Protein AF-0000000084946538 (afdb_homodimer)

Radius of gyration: 19.66 Å; Cα contacts (8 Å, |Δi|>4): 741; chains: 2; bounding box: 48×55×44 Å

Secondary structure (DSSP, 8-state):
--PPP-EEETT-TT-TTBSSTT-TTEEEEES--EEEEETTEEEEE--SEE--TTS--S-TT-EEEEEE-----SS--TT-HHHHHH----TTHHHHHHHHHHHHHHHEEEEEEEEEEEE-SSS-HHHHHHHSSS--SEEEEESTTS-EEEEEEE----/--PPP-EEETT-TT-TTBSSTT-TTEEEEES--EEEEETTEEEEE--SEE--TTS--S-TT-EEEEEE-----SS--TT-HHHHHH----TTHHHHHHHHHHHHHHHEEEEEEEEEEEE-SSS-HHHHHHHSSS--SEEEEESTTS-EEEEEEE----

pLDDT: mean 92.33, std 9.84, range [35.66, 98.81]

Nearest PDB structures (foldseek):
  5wws-assembly2_B  TM=5.346E-01  e=7.635E-04  Homo sapiens
  5wwq-assembly1_A  TM=4.958E-01  e=6.711E-04  Homo sapiens
  1aqj-assembly1_B  TM=4.957E-01  e=5.899E-04  Thermus aquaticus
  9c3u-assembly1_A  TM=6.550E-01  e=1.389E-02  Burkholderia cenocepacia
  8urk-assembly1_B  TM=6.820E-01  e=1.917E-02  Burkholderia cenocepacia

Sequence (316 aa):
MEQEKMILDVCCGSKIFWFNKHHKNTIYMDIRDEEYDVYDKHIAVHPDVIADFRSIPFEDNRFNLVVFDPPHLRWAGKKSIMKAQYGQLGKYWEDDLKFGFDECMRVLKCGGVLVFKWNEIQIDLKKILSVLDAEPLFGHKSGKAAKTHWLCFMKLEEMEQEKMILDVCCGSKIFWFNKHHKNTIYMDIRDEEYDVYDKHIAVHPDVIADFRSIPFEDNRFNLVVFDPPHLRWAGKKSIMKAQYGQLGKYWEDDLKFGFDECMRVLKCGGVLVFKWNEIQIDLKKILSVLDAEPLFGHKSGKAAKTHWLCFMKLEE

InterPro domains:
  IPR029063 S-adenosyl-L-methionine-dependent methyltransferase superfamily [G3DSA:3.40.50.150] (2-143)
  IPR029063 S-adenosyl-L-methionine-dependent methyltransferase superfamily [SSF53335] (5-155)

Organism: NCBI:txid445974

Solvent-accessible surface area (backbone atoms only — not comparable to full-atom values): 16794 Å² total; per-residue (Å²): 124,84,76,75,51,39,30,37,28,45,41,34,41,62,37,79,50,35,74,50,78,73,44,85,46,48,45,33,20,14,70,57,73,49,70,52,70,48,90,93,40,81,46,53,26,74,48,80,40,76,41,48,49,62,58,57,95,63,58,68,49,60,20,33,34,37,38,41,42,60,44,52,32,75,71,73,63,94,82,33,60,63,40,71,53,43,34,64,38,60,96,58,38,63,60,48,51,32,39,23,50,50,39,55,52,44,25,26,19,69,54,10,37,36,43,36,44,48,47,33,85,77,46,50,61,70,61,52,50,70,54,37,96,62,75,53,50,30,47,43,58,14,31,66,82,47,44,28,33,43,33,35,34,64,33,82,64,127,126,83,75,76,51,40,30,36,27,45,40,34,43,62,38,79,49,35,73,51,78,74,46,84,45,50,44,34,20,13,70,56,74,50,68,50,71,50,90,92,39,82,47,53,25,76,47,80,38,76,40,49,50,64,58,57,95,62,59,69,50,59,20,34,32,36,38,42,43,60,44,51,30,74,71,73,64,96,82,32,62,64,41,72,52,43,36,64,39,61,96,58,38,63,60,47,50,33,38,23,51,50,38,56,51,43,26,28,21,70,54,9,37,36,41,38,44,47,47,32,85,79,46,50,61,70,61,53,50,68,55,39,96,63,74,53,49,31,47,44,58,14,31,66,82,47,46,28,33,43,32,35,35,65,34,82,64,128

Structure (mmCIF, N/CA/C/O backbone):
data_AF-0000000084946538-model_v1
#
loop_
_entity.id
_entity.type
_entity.pdbx_description
1 polymer 'Uncharacterized protein'
#
loop_
_atom_site.group_PDB
_atom_site.id
_atom_site.type_symbol
_atom_site.label_atom_id
_atom_site.label_alt_id
_atom_site.label_comp_id
_atom_site.label_asym_id
_atom_site.label_entity_id
_atom_site.label_seq_id
_atom_site.pdbx_PDB_ins_code
_atom_site.Cartn_x
_atom_site.Cartn_y
_atom_site.Cartn_z
_atom_site.occupancy
_atom_site.B_iso_or_equiv
_atom_site.auth_seq_id
_atom_site.auth_comp_id
_atom_site.auth_asym_id
_atom_site.auth_atom_id
_atom_site.pdbx_PDB_model_num
ATOM 1 N N . MET A 1 1 ? -20.984 -17.391 13.93 1 35.66 1 MET A N 1
ATOM 2 C CA . MET A 1 1 ? -20.844 -17.531 12.484 1 35.66 1 MET A CA 1
ATOM 3 C C . MET A 1 1 ? -19.469 -17.062 12.023 1 35.66 1 MET A C 1
ATOM 5 O O . MET A 1 1 ? -18.938 -16.078 12.531 1 35.66 1 MET A O 1
ATOM 9 N N . GLU A 1 2 ? -18.594 -17.891 11.688 1 48.72 2 GLU A N 1
ATOM 10 C CA . GLU A 1 2 ? -17.188 -17.578 11.469 1 48.72 2 GLU A CA 1
ATOM 11 C C . GLU A 1 2 ? -17.016 -16.359 10.555 1 48.72 2 GLU A C 1
ATOM 13 O O . GLU A 1 2 ? -17.672 -16.281 9.508 1 48.72 2 GLU A O 1
ATOM 18 N N . GLN A 1 3 ? -16.734 -15.242 11.086 1 64.19 3 GLN A N 1
ATOM 19 C CA . GLN A 1 3 ? -16.656 -14.016 10.297 1 64.19 3 GLN A CA 1
ATOM 20 C C . GLN A 1 3 ? -15.828 -14.227 9.031 1 64.19 3 GLN A C 1
ATOM 22 O O . GLN A 1 3 ? -14.75 -14.828 9.07 1 64.19 3 GLN A O 1
ATOM 27 N N . GLU A 1 4 ? -16.438 -14.047 7.91 1 86.19 4 GLU A N 1
ATOM 28 C CA . GLU A 1 4 ? -15.805 -14.266 6.609 1 86.19 4 GLU A CA 1
ATOM 29 C C . GLU A 1 4 ? -14.523 -13.445 6.477 1 86.19 4 GLU A C 1
ATOM 31 O O . GLU A 1 4 ? -14.492 -12.273 6.844 1 86.19 4 GLU A O 1
ATOM 36 N N . LYS A 1 5 ? -13.438 -14.125 6.168 1 95.56 5 LYS A N 1
ATOM 37 C CA . LYS A 1 5 ? -12.148 -13.477 5.984 1 95.56 5 LYS A CA 1
ATOM 38 C C . LYS A 1 5 ? -12.227 -12.359 4.949 1 95.56 5 LYS A C 1
ATOM 40 O O . LYS A 1 5 ? -12.852 -12.523 3.898 1 95.56 5 LYS A O 1
ATOM 45 N N . MET A 1 6 ? -11.688 -11.25 5.195 1 97.38 6 MET A N 1
ATOM 46 C CA . MET A 1 6 ? -11.875 -10.039 4.41 1 97.38 6 MET A CA 1
ATOM 47 C C . MET A 1 6 ? -10.727 -9.836 3.432 1 97.38 6 MET A C 1
ATOM 49 O O . MET A 1 6 ? -10.82 -9.023 2.514 1 97.38 6 MET A O 1
ATOM 53 N N . ILE A 1 7 ? -9.633 -10.641 3.578 1 98.62 7 ILE A N 1
ATOM 54 C CA . ILE A 1 7 ? -8.406 -10.375 2.834 1 98.62 7 ILE A CA 1
ATOM 55 C C . ILE A 1 7 ? -8 -11.617 2.045 1 98.62 7 ILE A C 1
ATOM 57 O O . ILE A 1 7 ? -8.07 -12.734 2.557 1 98.62 7 ILE A O 1
ATOM 61 N N . LEU A 1 8 ? -7.609 -11.422 0.817 1 98.81 8 LEU A N 1
ATOM 62 C CA . LEU A 1 8 ? -7.062 -12.492 -0.012 1 98.81 8 LEU A CA 1
ATOM 63 C C . LEU A 1 8 ? -5.656 -12.148 -0.489 1 98.81 8 LEU A C 1
ATOM 65 O O . LEU A 1 8 ? -5.441 -11.078 -1.067 1 98.81 8 LEU A O 1
ATOM 69 N N . ASP A 1 9 ? -4.688 -12.914 -0.228 1 98.75 9 ASP A N 1
ATOM 70 C CA . ASP A 1 9 ? -3.359 -12.875 -0.827 1 98.75 9 ASP A CA 1
ATOM 71 C C . ASP A 1 9 ? -3.225 -13.922 -1.934 1 98.75 9 ASP A C 1
ATOM 73 O O . ASP A 1 9 ? -3.109 -15.117 -1.655 1 98.75 9 ASP A O 1
ATOM 77 N N . VAL A 1 10 ? -3.172 -13.523 -3.158 1 98.31 10 VAL A N 1
ATOM 78 C CA . VAL A 1 10 ? -3.408 -14.359 -4.332 1 98.31 10 VAL A CA 1
ATOM 79 C C . VAL A 1 10 ? -2.143 -15.141 -4.672 1 98.31 10 VAL A C 1
ATOM 81 O O . VAL A 1 10 ? -2.215 -16.219 -5.262 1 98.31 10 VAL A O 1
ATOM 84 N N . CYS A 1 11 ? -0.988 -14.656 -4.418 1 97.94 11 CYS A N 1
ATOM 85 C CA . CYS A 1 11 ? 0.337 -15.242 -4.586 1 97.94 11 CYS A CA 1
ATOM 86 C C . CYS A 1 11 ? 1.172 -15.078 -3.32 1 97.94 11 CYS A C 1
ATOM 88 O O . CYS A 1 11 ? 2.188 -14.383 -3.332 1 97.94 11 CYS A O 1
ATOM 90 N N . CYS A 1 12 ? 0.782 -15.844 -2.305 1 97.5 12 CYS A N 1
ATOM 91 C CA . CYS A 1 12 ? 1.236 -15.484 -0.966 1 97.5 12 CYS A CA 1
ATOM 92 C C . CYS A 1 12 ? 2.707 -15.836 -0.776 1 97.5 12 CYS A C 1
ATOM 94 O O . CYS A 1 12 ? 3.377 -15.273 0.09 1 97.5 12 CYS A O 1
ATOM 96 N N . GLY A 1 13 ? 3.248 -16.906 -1.528 1 95.31 13 GLY A N 1
ATOM 97 C CA . GLY A 1 13 ? 4.625 -17.328 -1.31 1 95.31 13 GLY A CA 1
ATOM 98 C C . GLY A 1 13 ? 4.93 -17.625 0.145 1 95.31 13 GLY A C 1
ATOM 99 O O . GLY A 1 13 ? 4.172 -18.328 0.812 1 95.31 13 GLY A O 1
ATOM 100 N N . SER A 1 14 ? 6.066 -17.094 0.588 1 93.81 14 SER A N 1
ATOM 101 C CA . SER A 1 14 ? 6.473 -17.328 1.971 1 93.81 14 SER A CA 1
ATOM 102 C C . SER A 1 14 ? 5.941 -16.234 2.895 1 93.81 14 SER A C 1
ATOM 104 O O . SER A 1 14 ? 6.277 -16.203 4.078 1 93.81 14 SER A O 1
ATOM 106 N N . LYS A 1 15 ? 5.137 -15.32 2.375 1 94.56 15 LYS A N 1
ATOM 107 C CA . LYS A 1 15 ? 4.449 -14.289 3.146 1 94.56 15 LYS A CA 1
ATOM 108 C C . LYS A 1 15 ? 5.441 -13.383 3.871 1 94.56 15 LYS A C 1
ATOM 110 O O . LYS A 1 15 ? 5.211 -12.984 5.012 1 94.56 15 LYS A O 1
ATOM 115 N N . ILE A 1 16 ? 6.547 -13.047 3.207 1 88.38 16 ILE A N 1
ATOM 116 C CA . ILE A 1 16 ? 7.707 -12.422 3.838 1 88.38 16 ILE A CA 1
ATOM 117 C C . ILE A 1 16 ? 7.359 -11 4.27 1 88.38 16 ILE A C 1
ATOM 119 O O . ILE A 1 16 ? 7.891 -10.5 5.266 1 88.38 16 ILE A O 1
ATOM 123 N N . PHE A 1 17 ? 6.469 -10.297 3.602 1 90.12 17 PHE A N 1
ATOM 124 C CA . PHE A 1 17 ? 6.242 -8.898 3.932 1 90.12 17 PHE A CA 1
ATOM 125 C C . PHE A 1 17 ? 5.066 -8.75 4.891 1 90.12 17 PHE A C 1
ATOM 127 O O . PHE A 1 17 ? 4.672 -7.633 5.23 1 90.12 17 PHE A O 1
ATOM 134 N N . TRP A 1 18 ? 4.469 -9.867 5.285 1 96 18 TRP A N 1
ATOM 135 C CA . TRP A 1 18 ? 3.406 -9.852 6.285 1 96 18 TRP A CA 1
ATOM 136 C C . TRP A 1 18 ? 3.984 -9.719 7.691 1 96 18 TRP A C 1
ATOM 138 O O . TRP A 1 18 ? 4.996 -10.352 8.016 1 96 18 TRP A O 1
ATOM 148 N N . PHE A 1 19 ? 3.436 -8.891 8.516 1 95.25 19 PHE A N 1
ATOM 149 C CA . PHE A 1 19 ? 3.848 -8.789 9.914 1 95.25 19 PHE A CA 1
ATOM 150 C C . PHE A 1 19 ? 3.426 -10.023 10.695 1 95.25 19 PHE A C 1
ATOM 152 O O . PHE A 1 19 ? 4.172 -10.508 11.555 1 95.25 19 PHE A O 1
ATOM 159 N N . ASN A 1 20 ? 2.221 -10.484 10.414 1 95.38 20 ASN A N 1
ATOM 160 C CA . ASN A 1 20 ? 1.683 -11.75 10.891 1 95.38 20 ASN A CA 1
ATOM 161 C C . ASN A 1 20 ? 1.367 -12.695 9.734 1 95.38 20 ASN A C 1
ATOM 163 O O . ASN A 1 20 ? 0.391 -12.492 9.008 1 95.38 20 ASN A O 1
ATOM 167 N N . LYS A 1 21 ? 2.076 -13.758 9.594 1 95.31 21 LYS A N 1
ATOM 168 C CA . LYS A 1 21 ? 2 -14.656 8.445 1 95.31 21 LYS A CA 1
ATOM 169 C C . LYS A 1 21 ? 0.759 -15.539 8.523 1 95.31 21 LYS A C 1
ATOM 171 O O . LYS A 1 21 ? 0.447 -16.266 7.57 1 95.31 21 LYS A O 1
ATOM 176 N N . HIS A 1 22 ? 0.095 -15.5 9.594 1 96.06 22 HIS A N 1
ATOM 177 C CA . HIS A 1 22 ? -1.117 -16.281 9.805 1 96.06 22 HIS A CA 1
ATOM 178 C C . HIS A 1 22 ? -2.266 -15.406 10.289 1 96.06 22 HIS A C 1
ATOM 180 O O . HIS A 1 22 ? -2.934 -15.742 11.273 1 96.06 22 HIS A O 1
ATOM 186 N N . HIS A 1 23 ? -2.359 -14.305 9.641 1 96.06 23 HIS A N 1
ATOM 187 C CA . HIS A 1 23 ? -3.412 -13.375 10.039 1 96.06 23 HIS A CA 1
ATOM 188 C C . HIS A 1 23 ? -4.789 -14.008 9.883 1 96.06 23 HIS A C 1
ATOM 190 O O . HIS A 1 23 ? -5.133 -14.508 8.812 1 96.06 23 HIS A O 1
ATOM 196 N N . LYS A 1 24 ? -5.633 -13.914 10.82 1 95.12 24 LYS A N 1
ATOM 197 C CA . LYS A 1 24 ? -6.875 -14.68 10.922 1 95.12 24 LYS A CA 1
ATOM 198 C C . LYS A 1 24 ? -7.887 -14.227 9.875 1 95.12 24 LYS A C 1
ATOM 200 O O . LYS A 1 24 ? -8.797 -14.977 9.516 1 95.12 24 LYS A O 1
ATOM 205 N N . ASN A 1 25 ? -7.785 -13 9.375 1 96.69 25 ASN A N 1
ATOM 206 C CA . ASN A 1 25 ? -8.766 -12.477 8.422 1 96.69 25 ASN A CA 1
ATOM 207 C C . ASN A 1 25 ? -8.281 -12.617 6.984 1 96.69 25 ASN A C 1
ATOM 209 O O . ASN A 1 25 ? -8.844 -12.008 6.074 1 96.69 25 ASN A O 1
ATOM 213 N N . THR A 1 26 ? -7.23 -13.406 6.812 1 98 26 THR A N 1
ATOM 214 C CA . THR A 1 26 ? -6.625 -13.508 5.492 1 98 26 THR A CA 1
ATOM 215 C C . THR A 1 26 ? -6.691 -14.945 4.973 1 98 26 THR A C 1
ATOM 217 O O . THR A 1 26 ? -6.441 -15.891 5.719 1 98 26 THR A O 1
ATOM 220 N N . ILE A 1 27 ? -7.109 -15.078 3.764 1 98.62 27 ILE A N 1
ATOM 221 C CA . ILE A 1 27 ? -6.918 -16.328 3.025 1 98.62 27 ILE A CA 1
ATOM 222 C C . ILE A 1 27 ? -5.664 -16.219 2.156 1 98.62 27 ILE A C 1
ATOM 224 O O . ILE A 1 27 ? -5.539 -15.297 1.345 1 98.62 27 ILE A O 1
ATOM 228 N N . TYR A 1 28 ? -4.77 -17.125 2.316 1 98.62 28 TYR A N 1
ATOM 229 C CA . TYR A 1 28 ? -3.545 -17.172 1.524 1 98.62 28 TYR A CA 1
ATOM 230 C C . TYR A 1 28 ? -3.67 -18.203 0.397 1 98.62 28 TYR A C 1
ATOM 232 O O . TYR A 1 28 ? -3.994 -19.359 0.638 1 98.62 28 TYR A O 1
ATOM 240 N N . MET A 1 29 ? -3.434 -17.734 -0.796 1 98.56 29 MET A N 1
ATOM 241 C CA . MET A 1 29 ? -3.533 -18.562 -1.996 1 98.56 29 MET A CA 1
ATOM 242 C C . MET A 1 29 ? -2.195 -18.625 -2.729 1 98.56 29 MET A C 1
ATOM 244 O O . MET A 1 29 ? -1.439 -17.656 -2.727 1 98.56 29 MET A O 1
ATOM 248 N N . ASP A 1 30 ? -1.872 -19.688 -3.303 1 98.25 30 ASP A N 1
ATOM 249 C CA . ASP A 1 30 ? -0.733 -19.922 -4.188 1 98.25 30 ASP A CA 1
ATOM 250 C C . ASP A 1 30 ? -0.929 -21.172 -5.027 1 98.25 30 ASP A C 1
ATOM 252 O O . ASP A 1 30 ? -1.637 -22.094 -4.617 1 98.25 30 ASP A O 1
ATOM 256 N N . ILE A 1 31 ? -0.351 -21.125 -6.172 1 97.94 31 ILE A N 1
ATOM 257 C CA . ILE A 1 31 ? -0.478 -22.312 -7 1 97.94 31 ILE A CA 1
ATOM 258 C C . ILE A 1 31 ? 0.446 -23.406 -6.473 1 97.94 31 ILE A C 1
ATOM 260 O O . ILE A 1 31 ? 0.237 -24.594 -6.75 1 97.94 31 ILE A O 1
ATOM 264 N N . ARG A 1 32 ? 1.369 -23.062 -5.707 1 96 32 ARG A N 1
ATOM 265 C CA . ARG A 1 32 ? 2.373 -23.984 -5.18 1 96 32 ARG A CA 1
ATOM 266 C C . ARG A 1 32 ? 2.039 -24.391 -3.75 1 96 32 ARG A C 1
ATOM 268 O O . ARG A 1 32 ? 1.384 -23.656 -3.02 1 96 32 ARG A O 1
ATOM 275 N N . ASP A 1 33 ? 2.434 -25.484 -3.285 1 97.06 33 ASP A N 1
ATOM 276 C CA . ASP A 1 33 ? 2.559 -25.984 -1.92 1 97.06 33 ASP A CA 1
ATOM 277 C C . ASP A 1 33 ? 3.822 -26.828 -1.759 1 97.06 33 ASP A C 1
ATOM 279 O O . ASP A 1 33 ? 3.807 -28.047 -2.012 1 97.06 33 ASP A O 1
ATOM 283 N N . GLU A 1 34 ? 4.844 -26.094 -1.329 1 94.62 34 GLU A N 1
ATOM 284 C CA . GLU A 1 34 ? 6.148 -26.75 -1.34 1 94.62 34 GLU A CA 1
ATOM 285 C C . GLU A 1 34 ? 7.109 -26.094 -0.361 1 94.62 34 GLU A C 1
ATOM 287 O O . GLU A 1 34 ? 6.836 -25 0.139 1 94.62 34 GLU A O 1
ATOM 292 N N . GLU A 1 35 ? 8.102 -26.781 -0.02 1 91.56 35 GLU A N 1
ATOM 293 C CA . GLU A 1 35 ? 9.211 -26.25 0.759 1 91.56 35 GLU A CA 1
ATOM 294 C C . GLU A 1 35 ? 10.547 -26.75 0.218 1 91.56 35 GLU A C 1
ATOM 296 O O . GLU A 1 35 ? 10.672 -27.922 -0.169 1 91.56 35 GLU A O 1
ATOM 301 N N . TYR A 1 36 ? 11.523 -25.953 0.113 1 87.56 36 TYR A N 1
ATOM 302 C CA . TYR A 1 36 ? 12.836 -26.344 -0.383 1 87.56 36 TYR A CA 1
ATOM 303 C C . TYR A 1 36 ? 13.898 -25.328 0.012 1 87.56 36 TYR A C 1
ATOM 305 O O . TYR A 1 36 ? 13.57 -24.234 0.482 1 87.56 36 TYR A O 1
ATOM 313 N N . ASP A 1 37 ? 15.125 -25.797 -0.14 1 90.56 37 ASP A N 1
ATOM 314 C CA . ASP A 1 37 ? 16.266 -24.922 0.159 1 90.56 37 ASP A CA 1
ATOM 315 C C . ASP A 1 37 ? 16.953 -24.469 -1.122 1 90.56 37 ASP A C 1
ATOM 317 O O . ASP A 1 37 ? 17.125 -25.25 -2.057 1 90.56 37 ASP A O 1
ATOM 321 N N . VAL A 1 38 ? 17.125 -23.266 -1.203 1 86.81 38 VAL A N 1
ATOM 322 C CA . VAL A 1 38 ? 17.938 -22.688 -2.262 1 86.81 38 VAL A CA 1
ATOM 323 C C . VAL A 1 38 ? 19.141 -21.953 -1.651 1 86.81 38 VAL A C 1
ATOM 325 O O . VAL A 1 38 ? 18.969 -20.969 -0.944 1 86.81 38 VAL A O 1
ATOM 328 N N . TYR A 1 39 ? 20.266 -22.516 -1.968 1 85.06 39 TYR A N 1
ATOM 329 C CA . TYR A 1 39 ? 21.484 -22.047 -1.299 1 85.06 39 TYR A CA 1
ATOM 330 C C . TYR A 1 39 ? 21.297 -22.047 0.214 1 85.06 39 TYR A C 1
ATOM 332 O O . TYR A 1 39 ? 21.031 -23.094 0.813 1 85.06 39 TYR A O 1
ATOM 340 N N . ASP A 1 40 ? 21.344 -21.016 0.834 1 83.75 40 ASP A N 1
ATOM 341 C CA . ASP A 1 40 ? 21.281 -20.938 2.291 1 83.75 40 ASP A CA 1
ATOM 342 C C . ASP A 1 40 ? 19.953 -20.375 2.756 1 83.75 40 ASP A C 1
ATOM 344 O O . ASP A 1 40 ? 19.812 -19.938 3.902 1 83.75 40 ASP A O 1
ATOM 348 N N . LYS A 1 41 ? 18.938 -20.484 1.846 1 87.06 41 LYS A N 1
ATOM 349 C CA . LYS A 1 41 ? 17.641 -19.938 2.223 1 87.06 41 LYS A CA 1
ATOM 350 C C . LYS A 1 41 ? 16.562 -21.016 2.174 1 87.06 41 LYS A C 1
ATOM 352 O O . LYS 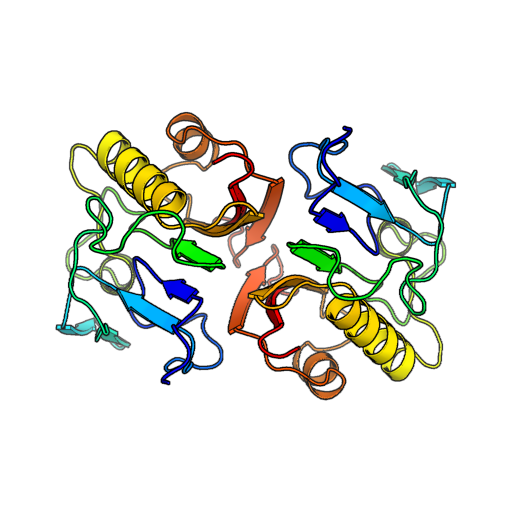A 1 41 ? 16.469 -21.766 1.208 1 87.06 41 LYS A O 1
ATOM 357 N N . HIS A 1 42 ? 15.898 -21.094 3.279 1 90.38 42 HIS A N 1
ATOM 358 C CA . HIS A 1 42 ? 14.758 -22 3.338 1 90.38 42 HIS A CA 1
ATOM 359 C C . HIS A 1 42 ? 13.484 -21.328 2.857 1 90.38 42 HIS A C 1
ATOM 361 O O . HIS A 1 42 ? 13.062 -20.312 3.426 1 90.38 42 HIS A O 1
ATOM 367 N N . ILE A 1 43 ? 12.922 -21.812 1.802 1 90.88 43 ILE A N 1
ATOM 368 C CA . ILE A 1 43 ? 11.688 -21.266 1.247 1 90.88 43 ILE A CA 1
ATOM 369 C C . ILE A 1 43 ? 10.523 -22.203 1.54 1 90.88 43 ILE A C 1
ATOM 371 O O . ILE A 1 43 ? 10.594 -23.406 1.247 1 90.88 43 ILE A O 1
ATOM 375 N N . ALA A 1 44 ? 9.516 -21.703 2.203 1 93.94 44 ALA A N 1
ATOM 376 C CA . ALA A 1 44 ? 8.328 -22.484 2.535 1 93.94 44 ALA A CA 1
ATOM 377 C C . ALA A 1 44 ? 7.062 -21.781 2.043 1 93.94 44 ALA A C 1
ATOM 379 O O . ALA A 1 44 ? 6.738 -20.688 2.494 1 93.94 44 ALA A O 1
ATOM 380 N N . VAL A 1 45 ? 6.391 -22.406 1.11 1 96.19 45 VAL A N 1
ATOM 381 C CA . VAL A 1 45 ? 5.113 -21.922 0.597 1 96.19 45 VAL A CA 1
ATOM 382 C C . VAL A 1 45 ? 4.004 -22.891 0.977 1 96.19 45 VAL A C 1
ATOM 384 O O . VAL A 1 45 ? 3.971 -24.031 0.493 1 96.19 45 VAL A O 1
ATOM 387 N N . HIS A 1 46 ? 3.145 -22.531 1.903 1 96.88 46 HIS A N 1
ATOM 388 C CA . HIS A 1 46 ? 2.016 -23.328 2.367 1 96.88 46 HIS A CA 1
ATOM 389 C C . HIS A 1 46 ? 0.744 -22.484 2.447 1 96.88 46 HIS A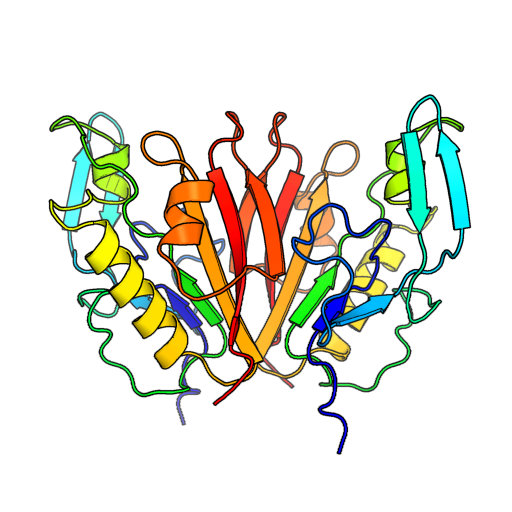 C 1
ATOM 391 O O . HIS A 1 46 ? 0.428 -21.938 3.502 1 96.88 46 HIS A O 1
ATOM 397 N N . PRO A 1 47 ? 0.027 -22.391 1.331 1 97.88 47 PRO A N 1
ATOM 398 C CA . PRO A 1 47 ? -1.183 -21.562 1.311 1 97.88 47 PRO A CA 1
ATOM 399 C C . PRO A 1 47 ? -2.385 -22.25 1.938 1 97.88 47 PRO A C 1
ATOM 401 O O . PRO A 1 47 ? -2.32 -23.453 2.244 1 97.88 47 PRO A O 1
ATOM 404 N N . ASP A 1 48 ? -3.41 -21.516 2.213 1 98.06 48 ASP A N 1
ATOM 405 C CA . ASP A 1 48 ? -4.691 -22.078 2.633 1 98.06 48 ASP A CA 1
ATOM 406 C C . ASP A 1 48 ? -5.422 -22.734 1.461 1 98.06 48 ASP A C 1
ATOM 408 O O . ASP A 1 48 ? -6.164 -23.703 1.646 1 98.06 48 ASP A O 1
ATOM 412 N N . VAL A 1 49 ? -5.262 -22.125 0.284 1 98.44 49 VAL A N 1
ATOM 413 C CA . VAL A 1 49 ? -5.938 -22.578 -0.932 1 98.44 49 VAL A CA 1
ATOM 414 C C . VAL A 1 49 ? -4.93 -22.688 -2.072 1 98.44 49 VAL A C 1
ATOM 416 O O . VAL A 1 49 ? -4.207 -21.734 -2.369 1 98.44 49 VAL A O 1
ATOM 419 N N . ILE A 1 50 ? -4.797 -23.828 -2.68 1 98.56 50 ILE A N 1
ATOM 420 C CA . ILE A 1 50 ? -3.969 -24 -3.865 1 98.56 50 ILE A CA 1
ATOM 421 C C . ILE A 1 50 ? -4.781 -23.688 -5.117 1 98.56 50 ILE A C 1
ATOM 423 O O . ILE A 1 50 ? -5.738 -24.391 -5.441 1 98.56 50 ILE A O 1
ATOM 427 N N . ALA A 1 51 ? -4.426 -22.625 -5.809 1 98.56 51 ALA A N 1
ATOM 428 C CA . ALA A 1 51 ? -5.184 -22.219 -6.992 1 98.56 51 ALA A CA 1
ATOM 429 C C . ALA A 1 51 ? -4.34 -21.312 -7.898 1 98.56 51 ALA A C 1
ATOM 431 O O . ALA A 1 51 ? -3.324 -20.766 -7.465 1 98.56 51 ALA A O 1
ATOM 432 N N . ASP A 1 52 ? -4.766 -21.25 -9.172 1 98.25 52 ASP A N 1
ATOM 433 C CA . ASP A 1 52 ? -4.18 -20.375 -10.188 1 98.25 52 ASP A CA 1
ATOM 434 C C . ASP A 1 52 ? -4.738 -18.969 -10.086 1 98.25 52 ASP A C 1
ATOM 436 O O . ASP A 1 52 ? -5.953 -18.766 -10.023 1 98.25 52 ASP A O 1
ATOM 440 N N . PHE A 1 53 ? -3.842 -17.953 -10.031 1 98.25 53 PHE A N 1
ATOM 441 C CA . PHE A 1 53 ? -4.332 -16.578 -9.906 1 98.25 53 PHE A CA 1
ATOM 442 C C . PHE A 1 53 ? -5.117 -16.172 -11.141 1 98.25 53 PHE A C 1
ATOM 444 O O . PHE A 1 53 ? -5.836 -15.164 -11.125 1 98.25 53 PHE A O 1
ATOM 451 N N . ARG A 1 54 ? -5.02 -16.891 -12.266 1 97.88 54 ARG A N 1
ATOM 452 C CA . ARG A 1 54 ? -5.758 -16.594 -13.484 1 97.88 54 ARG A CA 1
ATOM 453 C C . ARG A 1 54 ? -7.207 -17.062 -13.375 1 97.88 54 ARG A C 1
ATOM 455 O O . ARG A 1 54 ? -8.047 -16.703 -14.211 1 97.88 54 ARG A O 1
ATOM 462 N N . SER A 1 55 ? -7.457 -17.828 -12.383 1 98.19 55 SER A N 1
ATOM 463 C CA . SER A 1 55 ? -8.789 -18.359 -12.109 1 98.19 55 SER A CA 1
ATOM 464 C C . SER A 1 55 ? -9.016 -18.516 -10.609 1 98.19 55 SER A C 1
ATOM 466 O O . SER A 1 55 ? -8.945 -19.641 -10.086 1 98.19 55 SER A O 1
ATOM 468 N N . ILE A 1 56 ? -9.352 -17.5 -9.938 1 98.69 56 ILE A N 1
ATOM 469 C CA . ILE A 1 56 ? -9.484 -17.469 -8.484 1 98.69 56 ILE A CA 1
ATOM 470 C C . ILE A 1 56 ? -10.82 -18.094 -8.078 1 98.69 56 ILE A C 1
ATOM 472 O O . ILE A 1 56 ? -11.875 -17.672 -8.555 1 98.69 56 ILE A O 1
ATOM 476 N N . PRO A 1 57 ? -10.812 -19.031 -7.156 1 98.69 57 PRO A N 1
ATOM 477 C CA . PRO A 1 57 ? -12.016 -19.797 -6.84 1 98.69 57 PRO A CA 1
ATOM 478 C C . PRO A 1 57 ? -12.875 -19.141 -5.762 1 98.69 57 PRO A C 1
ATOM 480 O O . PRO A 1 57 ? -13.305 -19.812 -4.816 1 98.69 57 PRO A O 1
ATOM 483 N N . PHE A 1 58 ? -13.195 -17.938 -5.855 1 98.44 58 PHE A N 1
ATOM 484 C CA . PHE A 1 58 ? -14.078 -17.203 -4.953 1 98.44 58 PHE A CA 1
ATOM 485 C C . PHE A 1 58 ? -15.078 -16.375 -5.738 1 98.44 58 PHE A C 1
ATOM 487 O O . PHE A 1 58 ? -14.844 -16.031 -6.902 1 98.44 58 PHE A O 1
ATOM 494 N N . GLU A 1 59 ? -16.109 -16.078 -5.16 1 97.94 59 GLU A N 1
ATOM 495 C CA . GLU A 1 59 ? -17.188 -15.344 -5.809 1 97.94 59 GLU A CA 1
ATOM 496 C C . GLU A 1 59 ? -16.828 -13.875 -6.02 1 97.94 59 GLU A C 1
ATOM 498 O O . GLU A 1 59 ? -15.891 -13.367 -5.395 1 97.94 59 GLU A O 1
ATOM 503 N N . ASP A 1 60 ? -17.578 -13.195 -6.906 1 98.12 60 ASP A N 1
ATOM 504 C CA . ASP A 1 60 ? -17.438 -11.758 -7.133 1 98.12 60 ASP A CA 1
ATOM 505 C C . ASP A 1 60 ? -17.703 -10.969 -5.852 1 98.12 60 ASP A C 1
ATOM 507 O O . ASP A 1 60 ? -18.547 -11.359 -5.043 1 98.12 60 ASP A O 1
ATOM 511 N N . ASN A 1 61 ? -16.953 -9.883 -5.668 1 97.81 61 ASN A N 1
ATOM 512 C CA . ASN A 1 61 ? -17.266 -8.922 -4.617 1 97.81 61 ASN A CA 1
ATOM 513 C C . ASN A 1 61 ? -17.219 -9.562 -3.232 1 97.81 61 ASN A C 1
ATOM 515 O O . ASN A 1 61 ? -18.125 -9.359 -2.42 1 97.81 61 ASN A O 1
ATOM 519 N N . ARG A 1 62 ? -16.172 -10.266 -3.057 1 97.38 62 ARG A N 1
ATOM 520 C CA . ARG A 1 62 ? -16.078 -11.062 -1.837 1 97.38 62 ARG A CA 1
ATOM 521 C C . ARG A 1 62 ? -15.117 -10.422 -0.838 1 97.38 62 ARG A C 1
ATOM 523 O O . ARG A 1 62 ? -15.344 -10.477 0.372 1 97.38 62 ARG A O 1
ATOM 530 N N . PHE A 1 63 ? -14.055 -9.797 -1.252 1 98.31 63 PHE A N 1
ATOM 531 C CA . PHE A 1 63 ? -12.969 -9.383 -0.373 1 98.31 63 PHE A CA 1
ATOM 532 C C . PHE A 1 63 ? -12.875 -7.863 -0.307 1 98.31 63 PHE A C 1
ATOM 534 O O . PHE A 1 63 ? -13.156 -7.176 -1.292 1 98.31 63 PHE A O 1
ATOM 541 N N . ASN A 1 64 ? -12.5 -7.336 0.816 1 98.38 64 ASN A N 1
ATOM 542 C CA . ASN A 1 64 ? -12.242 -5.914 1.003 1 98.38 64 ASN A CA 1
ATOM 543 C C . ASN A 1 64 ? -10.852 -5.527 0.515 1 98.38 64 ASN A C 1
ATOM 545 O O . ASN A 1 64 ? -10.633 -4.395 0.079 1 98.38 64 ASN A O 1
ATOM 549 N N . LEU A 1 65 ? -9.961 -6.48 0.616 1 98.81 65 LEU A N 1
ATOM 550 C CA . LEU A 1 65 ? -8.562 -6.258 0.27 1 98.81 65 LEU A CA 1
ATOM 551 C C . LEU A 1 65 ? -7.977 -7.473 -0.437 1 98.81 65 LEU A C 1
ATOM 553 O O . LEU A 1 65 ? -8.148 -8.602 0.024 1 98.81 65 LEU A O 1
ATOM 557 N N . VAL A 1 66 ? -7.316 -7.254 -1.521 1 98.81 66 VAL A N 1
ATOM 558 C CA . VAL A 1 66 ? -6.578 -8.289 -2.238 1 98.81 66 VAL A CA 1
ATOM 559 C C . VAL A 1 66 ? -5.121 -7.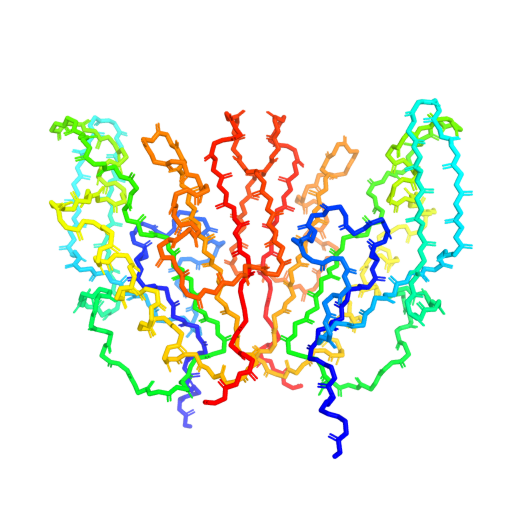859 -2.406 1 98.81 66 VAL A C 1
ATOM 561 O O . VAL A 1 66 ? -4.84 -6.707 -2.732 1 98.81 66 VAL A O 1
ATOM 564 N N . VAL A 1 67 ? -4.234 -8.711 -2.078 1 98.56 67 VAL A N 1
ATOM 565 C CA . VAL A 1 67 ? -2.805 -8.523 -2.309 1 98.56 67 VAL A CA 1
ATOM 566 C C . VAL A 1 67 ? -2.359 -9.367 -3.498 1 98.56 67 VAL A C 1
ATOM 568 O O . VAL A 1 67 ? -2.656 -10.562 -3.564 1 98.56 67 VAL A O 1
ATOM 571 N N . PHE A 1 68 ? -1.782 -8.727 -4.449 1 98.38 68 PHE A N 1
ATOM 572 C CA . PHE A 1 68 ? -1.329 -9.406 -5.652 1 98.38 68 PHE A CA 1
ATOM 573 C C . PHE A 1 68 ? 0.153 -9.148 -5.898 1 98.38 68 PHE A C 1
ATOM 575 O O . PHE A 1 68 ? 0.527 -8.102 -6.426 1 98.38 68 PHE A O 1
ATOM 582 N N . ASP A 1 69 ? 1.016 -10.039 -5.461 1 96.44 69 ASP A N 1
ATOM 583 C CA . ASP A 1 69 ? 2.459 -10.055 -5.68 1 96.44 69 ASP A CA 1
ATOM 584 C C . ASP A 1 69 ? 2.865 -11.203 -6.602 1 96.44 69 ASP A C 1
ATOM 586 O O . ASP A 1 69 ? 3.486 -12.172 -6.164 1 96.44 69 ASP A O 1
ATOM 590 N N . PRO A 1 70 ? 2.604 -11.125 -7.906 1 97.19 70 PRO A N 1
ATOM 591 C CA . PRO A 1 70 ? 2.805 -12.227 -8.852 1 97.19 70 PRO A CA 1
ATOM 592 C C . PRO A 1 70 ? 4.273 -12.438 -9.211 1 97.19 70 PRO A C 1
ATOM 594 O O . PRO A 1 70 ? 5.125 -11.633 -8.828 1 97.19 70 PRO A O 1
ATOM 597 N N . PRO A 1 71 ? 4.582 -13.547 -9.891 1 95.94 71 PRO A N 1
ATOM 598 C CA . PRO A 1 71 ? 5.934 -13.68 -10.438 1 95.94 71 PRO A CA 1
ATOM 599 C C . PRO A 1 71 ? 6.324 -12.5 -11.336 1 95.94 71 PRO A C 1
ATOM 601 O O . PRO A 1 71 ? 5.473 -11.945 -12.031 1 95.94 71 PRO A O 1
ATOM 604 N N . HIS A 1 72 ? 7.559 -12.156 -11.336 1 94.5 72 HIS A N 1
ATOM 605 C CA . HIS A 1 72 ? 7.988 -10.977 -12.078 1 94.5 72 HIS A CA 1
ATOM 606 C C . HIS A 1 72 ? 9.117 -11.312 -13.039 1 94.5 72 HIS A C 1
ATOM 608 O O . HIS A 1 72 ? 9.609 -10.438 -13.758 1 94.5 72 HIS A O 1
ATOM 614 N N . LEU A 1 73 ? 9.625 -12.586 -13.078 1 95.12 73 LEU A N 1
ATOM 615 C CA . LEU A 1 73 ? 10.797 -12.977 -13.859 1 95.12 73 LEU A CA 1
ATOM 616 C C . LEU A 1 73 ? 10.391 -13.727 -15.117 1 95.12 73 LEU A C 1
ATOM 618 O O . LEU A 1 73 ? 9.719 -14.758 -15.039 1 95.12 73 LEU A O 1
ATOM 622 N N . ARG A 1 74 ? 10.805 -13.195 -16.219 1 94.56 74 ARG A N 1
ATOM 623 C CA . ARG A 1 74 ? 10.633 -13.938 -17.469 1 94.56 74 ARG A CA 1
ATOM 624 C C . ARG A 1 74 ? 11.695 -15.023 -17.609 1 94.56 74 ARG A C 1
ATOM 626 O O . ARG A 1 74 ? 11.438 -16.078 -18.188 1 94.56 74 ARG A O 1
ATOM 633 N N . TRP A 1 75 ? 12.883 -14.648 -17.109 1 93.44 75 TRP A N 1
ATOM 634 C CA . TRP A 1 75 ? 14.023 -15.562 -17.125 1 93.44 75 TRP A CA 1
ATOM 635 C C . TRP A 1 75 ? 14.664 -15.672 -15.758 1 93.44 75 TRP A C 1
ATOM 637 O O . TRP A 1 75 ? 14.828 -14.664 -15.055 1 93.44 75 TRP A O 1
ATOM 647 N N . ALA A 1 76 ? 14.914 -16.875 -15.359 1 91.44 76 ALA A N 1
ATOM 648 C CA . ALA A 1 76 ? 15.609 -17.109 -14.094 1 91.44 76 ALA A CA 1
ATOM 649 C C . ALA A 1 76 ? 16.391 -18.422 -14.148 1 91.44 76 ALA A C 1
ATOM 651 O O . AL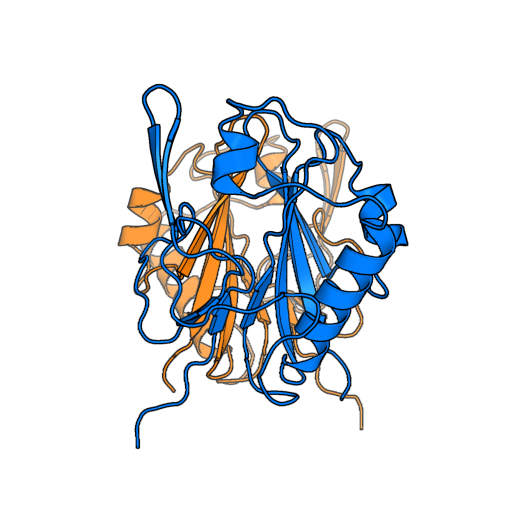A A 1 76 ? 15.922 -19.406 -14.719 1 91.44 76 ALA A O 1
ATOM 652 N N . GLY A 1 77 ? 17.578 -18.375 -13.562 1 88 77 GLY A N 1
ATOM 653 C CA . GLY A 1 77 ? 18.344 -19.609 -13.453 1 88 77 GLY A CA 1
ATOM 654 C C . GLY A 1 77 ? 17.688 -20.625 -12.539 1 88 77 GLY A C 1
ATOM 655 O O . GLY A 1 77 ? 16.812 -20.297 -11.75 1 88 77 GLY A O 1
ATOM 656 N N . LYS A 1 78 ? 18.141 -21.859 -12.602 1 81.19 78 LYS A N 1
ATOM 657 C CA . LYS A 1 78 ? 17.562 -22.953 -11.828 1 81.19 78 LYS A CA 1
ATOM 658 C C . LYS A 1 78 ? 17.719 -22.719 -10.336 1 81.19 78 LYS A C 1
ATOM 660 O O . LYS A 1 78 ? 16.859 -23.125 -9.547 1 81.19 78 LYS A O 1
ATOM 665 N N . LYS A 1 79 ? 18.75 -22.047 -9.898 1 86.44 79 LYS A N 1
ATOM 666 C CA . LYS A 1 79 ? 19 -21.844 -8.477 1 86.44 79 LYS A CA 1
ATOM 667 C C . LYS A 1 79 ? 18.75 -20.391 -8.086 1 86.44 79 LYS A C 1
ATOM 669 O O . LYS A 1 79 ? 19.453 -19.844 -7.227 1 86.44 79 LYS A O 1
ATOM 674 N N . SER A 1 80 ? 17.797 -19.812 -8.727 1 88.56 80 SER A N 1
ATOM 675 C CA . SER A 1 80 ? 17.453 -18.422 -8.438 1 88.56 80 SER A CA 1
ATOM 676 C C . SER A 1 80 ? 16.594 -18.297 -7.188 1 88.56 80 SER A C 1
ATOM 678 O O . SER A 1 80 ? 15.5 -18.875 -7.129 1 88.56 80 SER A O 1
ATOM 680 N N . ILE A 1 81 ? 16.984 -17.594 -6.254 1 85.19 81 ILE A N 1
ATOM 681 C CA . ILE A 1 81 ? 16.25 -17.359 -5.02 1 85.19 81 ILE A CA 1
ATOM 682 C C . ILE A 1 81 ? 14.945 -16.625 -5.328 1 85.19 81 ILE A C 1
ATOM 684 O O . ILE A 1 81 ? 13.898 -16.938 -4.75 1 85.19 81 ILE A O 1
ATOM 688 N N . MET A 1 82 ? 14.969 -15.664 -6.254 1 87.62 82 MET A N 1
ATOM 689 C CA . MET A 1 82 ? 13.789 -14.898 -6.633 1 87.62 82 MET A CA 1
ATOM 690 C C . MET A 1 82 ? 12.734 -15.797 -7.27 1 87.62 82 MET A C 1
ATOM 692 O O . MET A 1 82 ? 11.547 -15.68 -6.977 1 87.62 82 MET A O 1
ATOM 696 N N . LYS A 1 83 ? 13.219 -16.625 -8.109 1 90.19 83 LYS A N 1
ATOM 697 C CA . LYS A 1 83 ? 12.297 -17.578 -8.719 1 90.19 83 LYS A CA 1
ATOM 698 C C . LYS A 1 83 ? 11.648 -18.453 -7.656 1 90.19 83 LYS A C 1
ATOM 700 O O . LYS A 1 83 ? 10.453 -18.766 -7.742 1 90.19 83 LYS A O 1
ATOM 705 N N . ALA A 1 84 ? 12.477 -18.859 -6.691 1 87.94 84 ALA A N 1
ATOM 706 C CA . ALA A 1 84 ? 11.969 -19.703 -5.613 1 87.94 84 ALA A CA 1
ATOM 707 C C . ALA A 1 84 ? 10.922 -18.969 -4.785 1 87.94 84 ALA A C 1
ATOM 709 O O . ALA A 1 84 ? 9.922 -19.562 -4.371 1 87.94 84 ALA A O 1
ATOM 710 N N . GLN A 1 85 ? 11.062 -17.766 -4.586 1 87.94 85 GLN A N 1
ATOM 711 C CA . GLN A 1 85 ? 10.195 -16.969 -3.727 1 87.94 85 GLN A CA 1
ATOM 712 C C . GLN A 1 85 ? 8.914 -16.562 -4.453 1 87.94 85 GLN A C 1
ATOM 714 O O . GLN A 1 85 ? 7.828 -16.594 -3.877 1 87.94 85 GLN A O 1
ATOM 719 N N . TYR A 1 86 ? 9.062 -16.234 -5.773 1 89.38 86 TYR A N 1
ATOM 720 C CA . TYR A 1 86 ? 7.949 -15.562 -6.434 1 89.38 86 TYR A CA 1
ATOM 721 C C . TYR A 1 86 ? 7.438 -16.391 -7.609 1 89.38 86 TYR A C 1
ATOM 723 O O . TYR A 1 86 ? 6.344 -16.141 -8.117 1 89.38 86 TYR A O 1
ATOM 731 N N . GLY A 1 87 ? 8.25 -17.312 -8.047 1 90.31 87 GLY A N 1
ATOM 732 C CA . GLY A 1 87 ? 7.898 -18.031 -9.258 1 90.31 87 GLY A CA 1
ATOM 733 C C . GLY A 1 87 ? 8.438 -17.391 -10.523 1 90.31 87 GLY A C 1
ATOM 734 O O . GLY A 1 87 ? 9.281 -16.5 -10.453 1 90.31 87 GLY A O 1
ATOM 735 N N . GLN A 1 88 ? 8.008 -17.875 -11.664 1 93.75 88 GLN A N 1
ATOM 736 C CA . GLN A 1 88 ? 8.469 -17.406 -12.961 1 93.75 88 GLN A CA 1
ATOM 737 C C . GLN A 1 88 ? 7.293 -17.203 -13.922 1 93.75 88 GLN A C 1
ATOM 739 O O . GLN A 1 88 ? 6.352 -18 -13.93 1 93.75 88 GLN A O 1
ATOM 744 N N . LEU A 1 89 ? 7.422 -16.188 -14.695 1 94.88 89 LEU A N 1
ATOM 745 C CA . LEU A 1 89 ? 6.41 -15.898 -15.703 1 94.88 89 LEU A CA 1
ATOM 746 C C . LEU A 1 89 ? 6.48 -16.906 -16.859 1 94.88 89 LEU A C 1
ATOM 748 O O . LEU A 1 89 ? 7.566 -17.375 -17.203 1 94.88 89 LEU A O 1
ATOM 752 N N . GLY A 1 90 ? 5.359 -17.156 -17.453 1 93.44 90 GLY A N 1
ATOM 753 C CA . GLY A 1 90 ? 5.309 -18.016 -18.625 1 93.44 90 GLY A CA 1
ATOM 754 C C . GLY A 1 90 ? 5.449 -17.266 -19.922 1 93.44 90 GLY A C 1
ATOM 755 O O . GLY A 1 90 ? 5.691 -16.047 -19.922 1 93.44 90 GLY A O 1
ATOM 756 N N . LYS A 1 91 ? 5.293 -17.984 -21.031 1 93.88 91 LYS A N 1
ATOM 757 C CA . LYS A 1 91 ? 5.434 -17.453 -22.391 1 93.88 91 LYS A CA 1
ATOM 758 C C . LYS A 1 91 ? 4.406 -16.359 -22.656 1 93.88 91 LYS A C 1
ATOM 760 O O . LYS A 1 91 ? 4.707 -15.367 -23.328 1 93.88 91 LYS A O 1
ATOM 765 N N . TYR A 1 92 ? 3.178 -16.5 -22.156 1 96.75 92 TYR A N 1
ATOM 766 C CA . TYR A 1 92 ? 2.084 -15.555 -22.375 1 96.75 92 TYR A CA 1
ATOM 767 C C . TYR A 1 92 ? 1.85 -14.695 -21.125 1 96.75 92 TYR A C 1
ATOM 769 O O . TYR A 1 92 ? 0.711 -14.531 -20.688 1 96.75 92 TYR A O 1
ATOM 777 N N . TRP A 1 93 ? 2.93 -14.148 -20.594 1 96.25 93 TRP A N 1
ATOM 778 C CA . TRP A 1 93 ? 2.908 -13.484 -19.297 1 96.25 93 TRP A CA 1
ATOM 779 C C . TRP A 1 93 ? 1.987 -12.266 -19.328 1 96.25 93 TRP A C 1
ATOM 781 O O . TRP A 1 93 ? 1.324 -11.961 -18.328 1 96.25 93 TRP A O 1
ATOM 791 N N . GLU A 1 94 ? 1.903 -11.562 -20.438 1 97.31 94 GLU A N 1
ATOM 792 C CA . GLU A 1 94 ? 1.027 -10.391 -20.516 1 97.31 94 GLU A CA 1
ATOM 793 C C . GLU A 1 94 ? -0.429 -10.781 -20.281 1 97.31 94 GLU A C 1
ATOM 795 O O . GLU A 1 94 ? -1.114 -10.164 -19.453 1 97.31 94 GLU A O 1
ATOM 800 N N . ASP A 1 95 ? -0.883 -11.789 -21.031 1 97.38 95 ASP A N 1
ATOM 801 C CA . ASP A 1 95 ? -2.246 -12.281 -20.859 1 97.38 95 ASP A CA 1
ATOM 802 C C . ASP A 1 95 ? -2.461 -12.836 -19.453 1 97.38 95 ASP A C 1
ATOM 804 O O . ASP A 1 95 ? -3.504 -12.602 -18.844 1 97.38 95 ASP A O 1
ATOM 808 N N . ASP A 1 96 ? -1.46 -13.594 -19.016 1 97.06 96 ASP A N 1
ATOM 809 C CA . ASP A 1 96 ? -1.556 -14.195 -17.688 1 97.06 96 ASP A CA 1
ATOM 810 C C . ASP A 1 96 ? -1.748 -13.133 -16.609 1 97.06 96 ASP A C 1
ATOM 812 O O . ASP A 1 96 ? -2.623 -13.266 -15.75 1 97.06 96 ASP A O 1
ATOM 816 N N . LEU A 1 97 ? -0.97 -12.094 -16.641 1 97.44 97 LEU A N 1
ATOM 817 C CA . LEU A 1 97 ? -1.047 -11.031 -15.648 1 97.44 97 LEU A CA 1
ATOM 818 C C . LEU A 1 97 ? -2.348 -10.25 -15.781 1 97.44 97 LEU A C 1
ATOM 820 O O . LEU A 1 97 ? -2.941 -9.836 -14.781 1 97.44 97 LEU A O 1
ATOM 824 N N . LYS A 1 98 ? -2.781 -10 -17.016 1 97.88 98 LYS A N 1
ATOM 825 C CA . LYS A 1 98 ? -4.066 -9.336 -17.219 1 97.88 98 LYS A CA 1
ATOM 826 C C . LYS A 1 98 ? -5.207 -10.148 -16.625 1 97.88 98 LYS A C 1
ATOM 828 O O . LYS A 1 98 ? -6.055 -9.609 -15.906 1 97.88 98 LYS A O 1
ATOM 833 N N . PHE A 1 99 ? -5.23 -11.453 -16.891 1 97.62 99 PHE A N 1
ATOM 834 C CA . PHE A 1 99 ? -6.262 -12.336 -16.344 1 97.62 99 PHE A CA 1
ATOM 835 C C . PHE A 1 99 ? -6.219 -12.344 -14.82 1 97.62 99 PHE A C 1
ATOM 837 O O . PHE A 1 99 ? -7.258 -12.258 -14.164 1 97.62 99 PHE A O 1
ATOM 844 N N . GLY A 1 100 ? -5.02 -12.469 -14.281 1 98.19 100 GLY A N 1
ATOM 845 C CA . GLY A 1 100 ? -4.871 -12.445 -12.836 1 98.19 100 GLY A CA 1
ATOM 846 C C . GLY A 1 100 ? -5.375 -11.164 -12.203 1 98.19 100 GLY A C 1
ATOM 847 O O . GLY A 1 100 ? -6.086 -11.195 -11.195 1 98.19 100 GLY A O 1
ATOM 848 N N . PHE A 1 101 ? -4.996 -10.039 -12.844 1 98.44 101 PHE A N 1
ATOM 849 C CA . PHE A 1 101 ? -5.445 -8.742 -12.344 1 98.44 101 PHE A CA 1
ATOM 850 C C . PHE A 1 101 ? -6.961 -8.633 -12.414 1 98.44 101 PHE A C 1
ATOM 852 O O . PHE A 1 101 ? -7.602 -8.188 -11.461 1 98.44 101 PHE A O 1
ATOM 859 N N . ASP A 1 102 ? -7.531 -9.078 -13.523 1 98.19 102 ASP A N 1
ATOM 860 C CA . ASP A 1 102 ? -8.984 -9.047 -13.688 1 98.19 102 ASP A CA 1
ATOM 861 C C . ASP A 1 102 ? -9.68 -9.898 -12.641 1 98.19 102 ASP A C 1
ATOM 863 O O . ASP A 1 102 ? -10.727 -9.516 -12.109 1 98.19 102 ASP A O 1
ATOM 867 N N . GLU A 1 103 ? -9.141 -11.055 -12.359 1 98.75 103 GLU A N 1
ATOM 868 C CA . GLU A 1 103 ? -9.68 -11.914 -11.312 1 98.75 103 GLU A CA 1
ATOM 869 C C . GLU A 1 103 ? -9.602 -11.234 -9.945 1 98.75 103 GLU A C 1
ATOM 871 O O . GLU A 1 103 ? -10.547 -11.32 -9.148 1 98.75 103 GLU A O 1
ATOM 876 N N . CYS A 1 104 ? -8.43 -10.57 -9.672 1 98.69 104 CYS A N 1
ATOM 877 C CA . CYS A 1 104 ? -8.297 -9.836 -8.422 1 98.69 104 CYS A CA 1
ATOM 878 C C . CYS A 1 104 ? -9.391 -8.781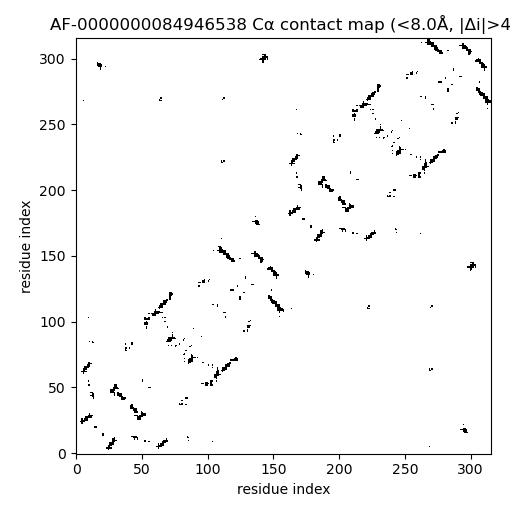 -8.297 1 98.69 104 CYS A C 1
ATOM 880 O O . CYS A 1 104 ? -10.016 -8.648 -7.246 1 98.69 104 CYS A O 1
ATOM 882 N N . MET A 1 105 ? -9.648 -8.086 -9.383 1 98.19 105 MET A N 1
ATOM 883 C CA . MET A 1 105 ? -10.688 -7.062 -9.391 1 98.19 105 MET A CA 1
ATOM 884 C C . MET A 1 105 ? -12.07 -7.688 -9.227 1 98.19 105 MET A C 1
ATOM 886 O O . MET A 1 105 ? -12.93 -7.133 -8.539 1 98.19 105 MET A O 1
ATOM 890 N N . ARG A 1 106 ? -12.258 -8.781 -9.859 1 98.12 106 ARG A N 1
ATOM 891 C CA . ARG A 1 106 ? -13.555 -9.453 -9.805 1 98.12 106 ARG A CA 1
ATOM 892 C C . ARG A 1 106 ? -13.914 -9.836 -8.367 1 98.12 106 ARG A C 1
ATOM 894 O O . ARG A 1 106 ? -15.047 -9.625 -7.926 1 98.12 106 ARG A O 1
ATOM 901 N N . VAL A 1 107 ? -13.016 -10.336 -7.633 1 98.56 107 VAL A N 1
ATOM 902 C CA . VAL A 1 107 ? -13.32 -10.867 -6.309 1 98.56 107 VAL A CA 1
ATOM 903 C C . VAL A 1 107 ? -13.344 -9.734 -5.289 1 98.56 107 VAL A C 1
ATOM 905 O O . VAL A 1 107 ? -13.789 -9.922 -4.152 1 98.56 107 VAL A O 1
ATOM 908 N N . LEU A 1 108 ? -12.883 -8.57 -5.621 1 98.31 108 LEU A N 1
ATOM 909 C CA . LEU A 1 108 ? -12.93 -7.398 -4.75 1 98.31 108 LEU A CA 1
ATOM 910 C C . LEU A 1 108 ? -14.352 -6.863 -4.641 1 98.31 108 LEU A C 1
ATOM 912 O O . LEU A 1 108 ? -15.078 -6.809 -5.637 1 98.31 108 LEU A O 1
ATOM 916 N N . LYS A 1 109 ? -14.734 -6.445 -3.459 1 97.69 109 LYS A N 1
ATOM 917 C CA . LYS A 1 109 ? -15.945 -5.652 -3.289 1 97.69 109 LYS A CA 1
ATOM 918 C C . LYS A 1 109 ? -15.812 -4.293 -3.969 1 97.69 109 LYS A C 1
ATOM 920 O O . LYS A 1 109 ? -14.703 -3.789 -4.152 1 97.69 109 LYS A O 1
ATOM 925 N N . CYS A 1 110 ? -16.969 -3.688 -4.332 1 96.62 110 CYS A N 1
ATOM 926 C CA . CYS A 1 110 ? -16.906 -2.277 -4.703 1 96.62 110 CYS A CA 1
ATOM 927 C C . CYS A 1 110 ? -16.328 -1.438 -3.572 1 96.62 110 CYS A C 1
ATOM 929 O O . CYS A 1 110 ? -16.734 -1.582 -2.416 1 96.62 110 CYS A O 1
ATOM 931 N N . GLY A 1 111 ? -15.352 -0.634 -3.9 1 96.69 111 GLY A N 1
ATOM 932 C CA . GLY A 1 111 ? -14.656 0.135 -2.885 1 96.69 111 GLY A CA 1
ATOM 933 C C . GLY A 1 111 ? -13.492 -0.62 -2.262 1 96.69 111 GLY A C 1
ATOM 934 O O . GLY A 1 111 ? -12.766 -0.071 -1.435 1 96.69 111 GLY A O 1
ATOM 935 N N . GLY A 1 112 ? -13.391 -1.95 -2.672 1 98.19 112 GLY A N 1
ATOM 936 C CA . GLY A 1 112 ? -12.266 -2.732 -2.186 1 98.19 112 GLY A CA 1
ATOM 937 C C . GLY A 1 112 ? -10.938 -2.297 -2.777 1 98.19 112 GLY A C 1
ATOM 938 O O . GLY A 1 112 ? -10.898 -1.607 -3.797 1 98.19 112 GLY A O 1
ATOM 939 N N . VAL A 1 113 ? -9.867 -2.693 -2.16 1 98.56 113 VAL A N 1
ATOM 940 C CA . VAL A 1 113 ? -8.531 -2.207 -2.506 1 98.56 113 VAL A CA 1
ATOM 941 C C . VAL A 1 113 ? -7.664 -3.369 -2.98 1 98.56 113 VAL A C 1
ATOM 943 O O . VAL A 1 113 ? -7.695 -4.453 -2.395 1 98.56 113 VAL A O 1
ATOM 946 N N . LEU A 1 114 ? -6.961 -3.17 -4.039 1 98.56 114 LEU A N 1
ATOM 947 C CA . LEU A 1 114 ? -5.941 -4.098 -4.52 1 98.56 114 LEU A CA 1
ATOM 948 C C . LEU A 1 114 ? -4.543 -3.516 -4.32 1 98.56 114 LEU A C 1
ATOM 950 O O . LEU A 1 114 ? -4.234 -2.441 -4.84 1 98.56 114 LEU A O 1
ATOM 954 N N . VAL A 1 115 ? -3.746 -4.102 -3.533 1 97.81 115 VAL A N 1
ATOM 955 C CA . VAL A 1 115 ? -2.332 -3.764 -3.41 1 97.81 115 VAL A CA 1
ATOM 956 C C . VAL A 1 115 ? -1.505 -4.648 -4.34 1 97.81 115 VAL A C 1
ATOM 958 O O . VAL A 1 115 ? -1.503 -5.875 -4.203 1 97.81 115 VAL A O 1
ATOM 961 N N . PHE A 1 116 ? -0.875 -4.012 -5.266 1 96.88 116 PHE A N 1
ATOM 962 C CA . PHE A 1 116 ? -0.112 -4.688 -6.309 1 96.88 116 PHE A CA 1
ATOM 963 C C . PHE A 1 116 ? 1.381 -4.43 -6.141 1 96.88 116 PHE A C 1
ATOM 965 O O . PHE A 1 116 ? 1.813 -3.277 -6.062 1 96.88 116 PHE A O 1
ATOM 972 N N . LYS A 1 117 ? 2.146 -5.477 -5.984 1 94.12 117 LYS A N 1
ATOM 973 C CA . LYS A 1 117 ? 3.6 -5.367 -5.891 1 94.12 117 LYS A CA 1
ATOM 974 C C . LYS A 1 117 ? 4.27 -5.832 -7.18 1 94.12 117 LYS A C 1
ATOM 976 O O . LYS A 1 117 ? 3.898 -6.863 -7.742 1 94.12 117 LYS A O 1
ATOM 981 N N . TRP A 1 118 ? 5.262 -5.02 -7.652 1 94.06 118 TRP A N 1
ATOM 982 C CA . TRP A 1 118 ? 5.926 -5.367 -8.906 1 94.06 118 TRP A CA 1
ATOM 983 C C . TRP A 1 118 ? 7.402 -4.984 -8.867 1 94.06 118 TRP A C 1
ATOM 985 O O . TRP A 1 118 ? 7.75 -3.857 -8.492 1 94.06 118 TRP A O 1
ATOM 995 N N . ASN A 1 119 ? 8.219 -5.957 -9.156 1 91.38 119 ASN A N 1
ATOM 996 C CA . ASN A 1 119 ? 9.641 -5.699 -9.344 1 91.38 119 ASN A CA 1
ATOM 997 C C . ASN A 1 119 ? 10 -5.543 -10.812 1 91.38 119 ASN A C 1
ATOM 999 O O . ASN A 1 119 ? 9.734 -6.441 -11.617 1 91.38 119 ASN A O 1
ATOM 1003 N N . GLU A 1 120 ? 10.594 -4.461 -11.195 1 92.19 120 GLU A N 1
ATOM 1004 C CA . GLU A 1 120 ? 10.766 -4.141 -12.609 1 92.19 120 GLU A CA 1
ATOM 1005 C C . GLU A 1 120 ? 12.133 -4.578 -13.117 1 92.19 120 GLU A C 1
ATOM 1007 O O . GLU A 1 120 ? 12.648 -4.02 -14.086 1 92.19 120 GLU A O 1
ATOM 1012 N N . ILE A 1 121 ? 12.75 -5.523 -12.469 1 89.69 121 ILE A N 1
ATOM 1013 C CA . ILE A 1 121 ? 14.086 -5.961 -12.852 1 89.69 121 ILE A CA 1
ATOM 1014 C C . ILE A 1 121 ? 14.094 -6.414 -14.312 1 89.69 121 ILE A C 1
ATOM 1016 O O . ILE A 1 121 ? 15.023 -6.117 -15.055 1 89.69 121 ILE A O 1
ATOM 1020 N N . GLN A 1 122 ? 13.102 -7.129 -14.766 1 94 122 GLN A N 1
ATOM 1021 C CA . GLN A 1 122 ? 13.094 -7.637 -16.125 1 94 122 GLN A CA 1
ATOM 1022 C C . GLN A 1 122 ? 12.023 -6.938 -16.969 1 94 122 GLN A C 1
ATOM 1024 O O . GLN A 1 122 ? 12.188 -6.773 -18.188 1 94 122 GLN A O 1
ATOM 1029 N N . ILE A 1 123 ? 10.883 -6.52 -16.328 1 95.06 123 ILE A N 1
ATOM 1030 C CA . ILE A 1 123 ? 9.781 -5.867 -17.047 1 95.06 123 ILE A CA 1
ATOM 1031 C C . ILE A 1 123 ? 9.445 -4.547 -16.359 1 95.06 123 ILE A C 1
ATOM 1033 O O . ILE A 1 123 ? 9.047 -4.527 -15.188 1 95.06 123 ILE A O 1
ATOM 1037 N N . ASP A 1 124 ? 9.477 -3.521 -17.109 1 94.12 124 ASP A N 1
ATOM 1038 C CA . ASP A 1 124 ? 9.25 -2.184 -16.562 1 94.12 124 ASP A CA 1
ATOM 1039 C C . ASP A 1 124 ? 7.805 -2.014 -16.109 1 94.12 124 ASP A C 1
ATOM 1041 O O . ASP A 1 124 ? 6.895 -2.639 -16.656 1 94.12 124 ASP A O 1
ATOM 1045 N N . LEU A 1 125 ? 7.66 -1.18 -15.109 1 93.25 125 LEU A N 1
ATOM 1046 C CA . LEU A 1 125 ? 6.328 -0.903 -14.586 1 93.25 125 LEU A CA 1
ATOM 1047 C C . LEU A 1 125 ? 5.418 -0.351 -15.68 1 93.25 125 LEU A C 1
ATOM 1049 O O . LEU A 1 125 ? 4.234 -0.693 -15.742 1 93.25 125 LEU A O 1
ATOM 1053 N N . LYS A 1 126 ? 5.949 0.57 -16.5 1 93.81 126 LYS A N 1
ATOM 1054 C CA . LYS A 1 126 ? 5.148 1.171 -17.562 1 93.81 126 LYS A CA 1
ATOM 1055 C C . LYS A 1 126 ? 4.516 0.099 -18.453 1 93.81 126 LYS A C 1
ATOM 1057 O O . LYS A 1 126 ? 3.354 0.217 -18.844 1 93.81 126 LYS A O 1
ATOM 1062 N N . LYS A 1 127 ? 5.301 -0.938 -18.797 1 95.81 127 LYS A N 1
ATOM 1063 C CA . LYS A 1 127 ? 4.797 -2.033 -19.625 1 95.81 127 LYS A CA 1
ATOM 1064 C C . LYS A 1 127 ? 3.676 -2.785 -18.922 1 95.81 127 LYS A C 1
ATOM 1066 O O . LYS A 1 127 ? 2.645 -3.09 -19.516 1 95.81 127 LYS A O 1
ATOM 1071 N N . ILE A 1 128 ? 3.846 -3.066 -17.641 1 95.19 128 ILE A N 1
ATOM 1072 C CA . ILE A 1 128 ? 2.838 -3.793 -16.875 1 95.19 128 ILE A CA 1
ATOM 1073 C C . ILE A 1 128 ? 1.552 -2.975 -16.812 1 95.19 128 ILE A C 1
ATOM 1075 O O . ILE A 1 128 ? 0.456 -3.512 -16.984 1 95.19 128 ILE A O 1
ATOM 1079 N N . LEU A 1 129 ? 1.659 -1.667 -16.562 1 95.56 129 LEU A N 1
ATOM 1080 C CA . LEU A 1 129 ? 0.493 -0.798 -16.469 1 95.56 129 LEU A CA 1
ATOM 1081 C C . LEU A 1 129 ? -0.257 -0.729 -17.781 1 95.56 129 LEU A C 1
ATOM 1083 O O . LEU A 1 129 ? -1.479 -0.566 -17.812 1 95.56 129 LEU A O 1
ATOM 1087 N N . SER A 1 130 ? 0.475 -0.895 -18.859 1 95.5 130 SER A N 1
ATOM 1088 C CA . SER A 1 130 ? -0.167 -0.889 -20.172 1 95.5 130 SER A CA 1
ATOM 1089 C C . SER A 1 130 ? -0.969 -2.164 -20.406 1 95.5 130 SER A C 1
ATOM 1091 O O . SER A 1 130 ? -1.888 -2.188 -21.219 1 95.5 130 SER A O 1
ATOM 1093 N N . VAL A 1 131 ? -0.581 -3.215 -19.734 1 95.19 131 VAL A N 1
ATOM 1094 C CA . VAL A 1 131 ? -1.227 -4.516 -19.859 1 95.19 131 VAL A CA 1
ATOM 1095 C C . VAL A 1 131 ? -2.484 -4.559 -19 1 95.19 131 VAL A C 1
ATOM 1097 O O . VAL A 1 131 ? -3.477 -5.195 -19.359 1 95.19 131 VAL A O 1
ATOM 1100 N N . LEU A 1 132 ? -2.463 -3.818 -17.875 1 93.62 132 LEU A N 1
ATOM 1101 C CA . LEU A 1 132 ? -3.559 -3.846 -16.922 1 93.62 132 LEU A CA 1
ATOM 1102 C C . LEU A 1 132 ? -4.664 -2.875 -17.328 1 93.62 132 LEU A C 1
ATOM 1104 O O . LEU A 1 132 ? -4.387 -1.813 -17.891 1 93.62 132 LEU A O 1
ATOM 1108 N N . ASP A 1 133 ? -5.918 -3.145 -17.141 1 87.31 133 ASP A N 1
ATOM 1109 C CA . ASP A 1 133 ? -7.066 -2.334 -17.516 1 87.31 133 ASP A CA 1
ATOM 1110 C C . ASP A 1 133 ? -7.484 -1.404 -16.375 1 87.31 133 ASP A C 1
ATOM 1112 O O . ASP A 1 133 ? -8.672 -1.284 -16.078 1 87.31 133 ASP A O 1
ATOM 1116 N N . ALA A 1 134 ? -6.516 -0.818 -15.695 1 91.06 134 ALA A N 1
ATOM 1117 C CA . ALA A 1 134 ? -6.84 0.101 -14.609 1 91.06 134 ALA A CA 1
ATOM 1118 C C . ALA A 1 134 ? -5.652 0.998 -14.273 1 91.06 134 ALA A C 1
ATOM 1120 O O . ALA A 1 134 ? -4.5 0.594 -14.43 1 91.06 134 ALA A O 1
ATOM 1121 N N . GLU A 1 135 ? -5.895 2.135 -13.852 1 92.94 135 GLU A N 1
ATOM 1122 C CA . GLU A 1 135 ? -4.871 3.064 -13.383 1 92.94 135 GLU A CA 1
ATOM 1123 C C . GLU A 1 135 ? -4.746 3.027 -11.867 1 92.94 135 GLU A C 1
ATOM 1125 O O . GLU A 1 135 ? -5.754 3.055 -11.148 1 92.94 135 GLU A O 1
ATOM 1130 N N . PRO A 1 136 ? -3.521 2.896 -11.422 1 97.06 136 PRO A N 1
ATOM 1131 C CA . PRO A 1 136 ? -3.373 2.934 -9.969 1 97.06 136 PRO A CA 1
ATOM 1132 C C . PRO A 1 136 ? -3.779 4.277 -9.367 1 97.06 136 PRO A C 1
ATOM 1134 O O . PRO A 1 136 ? -3.754 5.301 -10.055 1 97.06 136 PRO A O 1
ATOM 1137 N N . LEU A 1 137 ? -4.211 4.262 -8.148 1 97.25 137 LEU A N 1
ATOM 1138 C CA . LEU A 1 137 ? -4.445 5.488 -7.391 1 97.25 137 LEU A CA 1
ATOM 1139 C C . LEU A 1 137 ? -3.131 6.191 -7.074 1 97.25 137 LEU A C 1
ATOM 1141 O O . LEU A 1 137 ? -2.945 7.359 -7.422 1 97.25 137 LEU A O 1
ATOM 1145 N N . PHE A 1 138 ? -2.232 5.453 -6.449 1 94.75 138 PHE A N 1
ATOM 1146 C CA . PHE A 1 138 ? -0.913 5.938 -6.059 1 94.75 138 PHE A CA 1
ATOM 1147 C C . PHE A 1 138 ? 0.066 4.777 -5.914 1 94.75 138 PHE A C 1
ATOM 1149 O O . PHE A 1 138 ? -0.33 3.611 -5.984 1 94.75 138 PHE A O 1
ATOM 1156 N N . GLY A 1 139 ? 1.312 5.105 -5.855 1 89.56 139 GLY A N 1
ATOM 1157 C CA . GLY A 1 139 ? 2.357 4.105 -5.707 1 89.56 139 GLY A CA 1
ATOM 1158 C C . GLY A 1 139 ? 3.652 4.672 -5.16 1 89.56 139 GLY A C 1
ATOM 1159 O O . GLY A 1 139 ? 3.799 5.891 -5.031 1 89.56 139 GLY A O 1
ATOM 1160 N N . HIS A 1 140 ? 4.41 3.744 -4.758 1 80.56 140 HIS A N 1
ATOM 1161 C CA . HIS A 1 140 ? 5.711 4.109 -4.207 1 80.56 140 HIS A CA 1
ATOM 1162 C C . HIS A 1 140 ? 6.797 3.15 -4.684 1 80.56 140 HIS A C 1
ATOM 1164 O O . HIS A 1 140 ? 6.578 1.938 -4.734 1 80.56 140 HIS A O 1
ATOM 1170 N N . LYS A 1 141 ? 7.852 3.789 -5.168 1 75.5 141 LYS A N 1
ATOM 1171 C CA . LYS A 1 141 ? 9.016 2.965 -5.48 1 75.5 141 LYS A CA 1
ATOM 1172 C C . LYS A 1 141 ? 9.688 2.455 -4.207 1 75.5 141 LYS A C 1
ATOM 1174 O O . LYS A 1 141 ? 9.789 3.184 -3.219 1 75.5 141 LYS A O 1
ATOM 1179 N N . SER A 1 142 ? 9.867 1.227 -4.184 1 63.84 142 SER A N 1
ATOM 1180 C CA . SER A 1 142 ? 10.438 0.594 -2.994 1 63.84 142 SER A CA 1
ATOM 1181 C C . SER A 1 142 ? 11.703 -0.188 -3.332 1 63.84 142 SER A C 1
ATOM 1183 O O . SER A 1 142 ? 12 -0.41 -4.508 1 63.84 142 SER A O 1
ATOM 1185 N N . GLY A 1 143 ? 12.469 -0.521 -2.271 1 58.94 143 GLY A N 1
ATOM 1186 C CA . GLY A 1 143 ? 13.641 -1.384 -2.359 1 58.94 143 GLY A CA 1
ATOM 1187 C C . GLY A 1 143 ? 14.945 -0.615 -2.445 1 58.94 143 GLY A C 1
ATOM 1188 O O . GLY A 1 143 ? 14.961 0.541 -2.875 1 58.94 143 GLY A O 1
ATOM 1189 N N . LYS A 1 144 ? 15.891 -1.298 -2.049 1 59.12 144 LYS A N 1
ATOM 1190 C CA . LYS A 1 144 ? 17.234 -0.724 -2.031 1 59.12 144 LYS A CA 1
ATOM 1191 C C . LYS A 1 144 ? 17.609 -0.174 -3.402 1 59.12 144 LYS A C 1
ATOM 1193 O O . LYS A 1 144 ? 18.188 0.915 -3.506 1 59.12 144 LYS A O 1
ATO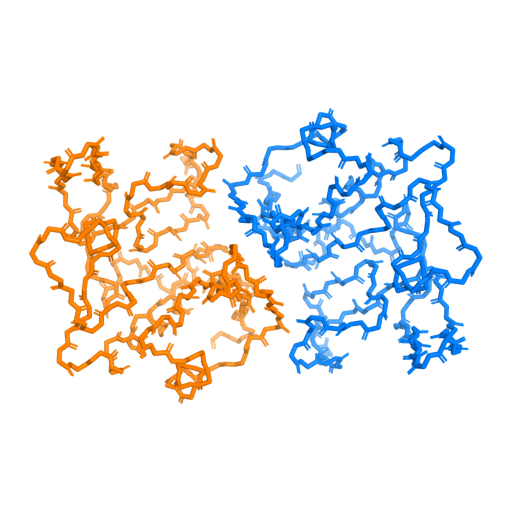M 1198 N N . ALA A 1 145 ? 17.172 -0.928 -4.363 1 59.84 145 ALA A N 1
ATOM 1199 C CA . ALA A 1 145 ? 17.562 -0.561 -5.723 1 59.84 145 ALA A CA 1
ATOM 1200 C C . ALA A 1 145 ? 16.5 0.31 -6.383 1 59.84 145 ALA A C 1
ATOM 1202 O O . ALA A 1 145 ? 16.672 0.766 -7.512 1 59.84 145 ALA A O 1
ATOM 1203 N N . ALA A 1 146 ? 15.406 0.52 -5.633 1 64.81 146 ALA A N 1
ATOM 1204 C CA . ALA A 1 146 ? 14.305 1.34 -6.129 1 64.81 146 ALA A CA 1
ATOM 1205 C C . ALA A 1 146 ? 13.688 0.731 -7.383 1 64.81 146 ALA A C 1
ATOM 1207 O O . ALA A 1 146 ? 13.344 1.451 -8.32 1 64.81 146 ALA A O 1
ATOM 1208 N N . LYS A 1 147 ? 13.664 -0.644 -7.43 1 82.94 147 LYS A N 1
ATOM 1209 C CA . LYS A 1 147 ? 13.102 -1.322 -8.594 1 82.94 147 LYS A CA 1
ATOM 1210 C C . LYS A 1 147 ? 11.766 -1.976 -8.25 1 82.94 147 LYS A C 1
ATOM 1212 O O . LYS A 1 147 ? 11.07 -2.484 -9.133 1 82.94 147 LYS A O 1
ATOM 1217 N N . THR A 1 148 ? 11.445 -1.966 -7.027 1 87.38 148 THR A N 1
ATOM 1218 C CA . THR A 1 148 ? 10.188 -2.557 -6.59 1 87.38 148 THR A CA 1
ATOM 1219 C C . THR A 1 148 ? 9.133 -1.477 -6.379 1 87.38 148 THR A C 1
ATOM 1221 O O . THR A 1 148 ? 9.422 -0.406 -5.848 1 87.38 148 THR A O 1
ATOM 1224 N N . HIS A 1 149 ? 7.957 -1.79 -6.844 1 90.06 149 HIS A N 1
ATOM 1225 C CA . HIS A 1 149 ? 6.836 -0.863 -6.73 1 90.06 149 HIS A CA 1
ATOM 1226 C C . HIS A 1 149 ? 5.691 -1.477 -5.93 1 90.06 149 HIS A C 1
ATOM 1228 O O . HIS A 1 149 ? 5.379 -2.658 -6.094 1 90.06 149 HIS A O 1
ATOM 1234 N N . TRP A 1 150 ? 5.188 -0.701 -5.074 1 91.94 150 TRP A N 1
ATOM 1235 C CA . TRP A 1 150 ? 3.871 -0.968 -4.504 1 91.94 150 TRP A CA 1
ATOM 1236 C C . TRP A 1 150 ? 2.824 -0.018 -5.078 1 91.94 150 TRP A C 1
ATOM 1238 O O . TRP A 1 150 ? 3.014 1.2 -5.07 1 91.94 150 TRP A O 1
ATOM 1248 N N . LEU A 1 151 ? 1.824 -0.569 -5.598 1 95.75 151 LEU A N 1
ATOM 1249 C CA . LEU A 1 151 ? 0.75 0.218 -6.195 1 95.75 151 LEU A CA 1
ATOM 1250 C C . LEU A 1 151 ? -0.585 -0.093 -5.527 1 95.75 151 LEU A C 1
ATOM 1252 O O . LEU A 1 151 ? -0.853 -1.241 -5.168 1 95.75 151 LEU A O 1
ATOM 1256 N N . CYS A 1 152 ? -1.386 0.913 -5.422 1 97.5 152 CYS A N 1
ATOM 1257 C CA . CYS A 1 152 ? -2.721 0.767 -4.855 1 97.5 152 CYS A CA 1
ATOM 1258 C C . CYS A 1 152 ? -3.793 1.021 -5.906 1 97.5 152 CYS A C 1
ATOM 1260 O O . CYS A 1 152 ? -3.756 2.037 -6.605 1 97.5 152 CYS A O 1
ATOM 1262 N N . PHE A 1 153 ? -4.703 0.087 -6.102 1 97.94 153 PHE A N 1
ATOM 1263 C CA . PHE A 1 153 ? -5.879 0.2 -6.957 1 97.94 153 PHE A CA 1
ATOM 1264 C C . PHE A 1 153 ? -7.156 0.101 -6.133 1 97.94 153 PHE A C 1
ATOM 1266 O O . PHE A 1 153 ? -7.125 -0.309 -4.973 1 97.94 153 PHE A O 1
ATOM 1273 N N . MET A 1 154 ? -8.234 0.517 -6.73 1 97.88 154 MET A N 1
ATOM 1274 C CA . MET A 1 154 ? -9.555 0.372 -6.109 1 97.88 154 MET A CA 1
ATOM 1275 C C . MET A 1 154 ? -10.594 -0.051 -7.137 1 97.88 154 MET A C 1
ATOM 1277 O O . MET A 1 154 ? -10.594 0.433 -8.266 1 97.88 154 MET A O 1
ATOM 1281 N N . LYS A 1 155 ? -11.398 -0.97 -6.75 1 97 155 LYS A N 1
ATOM 1282 C CA . LYS A 1 155 ? -12.57 -1.273 -7.566 1 97 155 LYS A CA 1
ATOM 1283 C C . LYS A 1 155 ? -13.664 -0.232 -7.363 1 97 155 LYS A C 1
ATOM 1285 O O . LYS A 1 155 ? -14.305 -0.194 -6.309 1 97 155 LYS A O 1
ATOM 1290 N N . LEU A 1 156 ? -13.898 0.586 -8.273 1 91.69 156 LEU A N 1
ATOM 1291 C CA . LEU A 1 156 ? -14.789 1.733 -8.125 1 91.69 156 LEU A CA 1
ATOM 1292 C C . LEU A 1 156 ? -16.188 1.4 -8.633 1 91.69 156 LEU A C 1
ATOM 1294 O O . LEU A 1 156 ? -17.156 2.107 -8.32 1 91.69 156 LEU A O 1
ATOM 1298 N N . GLU A 1 157 ? -16.406 0.485 -9.461 1 80.5 157 GLU A N 1
ATOM 1299 C CA . GLU A 1 157 ? -17.719 0.142 -10.016 1 80.5 157 GLU A CA 1
ATOM 1300 C C . GLU A 1 157 ? -18 -1.353 -9.875 1 80.5 157 GLU A C 1
ATOM 1302 O O . GLU A 1 157 ? -17.062 -2.156 -9.766 1 80.5 157 GLU A O 1
ATOM 1307 N N . GLU A 1 158 ? -19.297 -1.604 -9.742 1 70.44 158 GLU A N 1
ATOM 1308 C CA . GLU A 1 158 ? -19.734 -2.994 -9.656 1 70.44 158 GLU A CA 1
ATOM 1309 C C . GLU A 1 158 ? -19.609 -3.693 -11 1 70.44 158 GLU A C 1
ATOM 1311 O O . GLU A 1 158 ? -19.719 -3.055 -12.055 1 70.44 158 GLU A O 1
ATOM 1316 N N . MET B 1 1 ? -27.188 11.406 -8.023 1 35.81 1 MET B N 1
ATOM 1317 C CA . MET B 1 1 ? -26.75 11.617 -6.652 1 35.81 1 MET B CA 1
ATOM 1318 C C . MET B 1 1 ? -25.219 11.5 -6.547 1 35.81 1 MET B C 1
ATOM 1320 O O . MET B 1 1 ? -24.625 10.609 -7.156 1 35.81 1 MET B O 1
ATOM 1324 N N . GLU B 1 2 ? -24.516 12.508 -6.41 1 48.91 2 GLU B N 1
ATOM 1325 C CA . GLU B 1 2 ? -23.062 12.539 -6.539 1 48.91 2 GLU B CA 1
ATOM 1326 C C . GLU B 1 2 ? -22.406 11.438 -5.715 1 48.91 2 GLU B C 1
ATOM 1328 O O . GLU B 1 2 ? -22.75 11.242 -4.547 1 48.91 2 GLU B O 1
ATOM 1333 N N . GLN B 1 3 ? -21.984 10.406 -6.316 1 64.69 3 GLN B N 1
ATOM 1334 C CA . GLN B 1 3 ? -21.438 9.266 -5.594 1 64.69 3 GLN B CA 1
ATOM 1335 C C . GLN B 1 3 ? -20.406 9.711 -4.559 1 64.69 3 GLN B C 1
ATOM 1337 O O . GLN B 1 3 ? -19.547 10.547 -4.852 1 64.69 3 GLN B O 1
ATOM 1342 N N . GLU B 1 4 ? -20.672 9.438 -3.326 1 86.25 4 GLU B N 1
ATOM 1343 C CA . GLU B 1 4 ? -19.812 9.836 -2.215 1 86.25 4 GLU B CA 1
ATOM 1344 C C . GLU B 1 4 ? -18.375 9.344 -2.42 1 86.25 4 GLU B C 1
ATOM 1346 O O . GLU B 1 4 ? -18.156 8.195 -2.814 1 86.25 4 GLU B O 1
ATOM 1351 N N . LYS B 1 5 ? -17.453 10.273 -2.357 1 95.5 5 LYS B N 1
ATOM 1352 C CA . LYS B 1 5 ? -16.031 9.953 -2.516 1 95.5 5 LYS B CA 1
ATOM 1353 C C . LYS B 1 5 ? -15.594 8.883 -1.521 1 95.5 5 LYS B C 1
ATOM 1355 O O . LYS B 1 5 ? -15.969 8.93 -0.346 1 95.5 5 LYS B O 1
ATOM 1360 N N . MET B 1 6 ? -14.883 7.926 -1.918 1 97.31 6 MET B N 1
ATOM 1361 C CA . MET B 1 6 ? -14.586 6.723 -1.145 1 97.31 6 MET B CA 1
ATOM 1362 C C . MET B 1 6 ? -13.211 6.824 -0.489 1 97.31 6 MET B C 1
ATOM 1364 O O . MET B 1 6 ? -12.883 6.031 0.398 1 97.31 6 MET B O 1
ATOM 1368 N N . ILE B 1 7 ? -12.414 7.859 -0.877 1 98.56 7 ILE B N 1
ATOM 1369 C CA . ILE B 1 7 ? -11.016 7.902 -0.467 1 98.56 7 ILE B CA 1
ATOM 1370 C C . ILE B 1 7 ? -10.72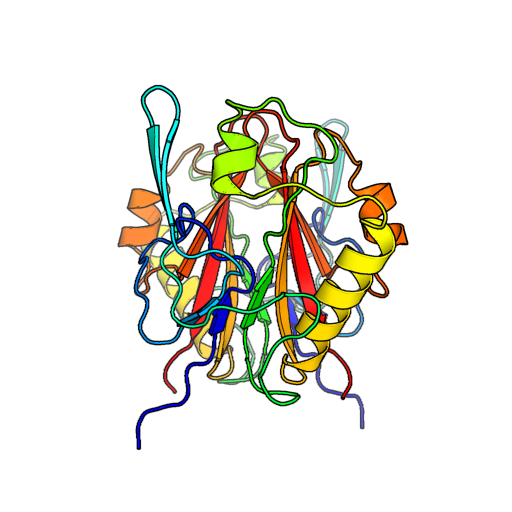7 9.227 0.235 1 98.56 7 ILE B C 1
ATOM 1372 O O . ILE B 1 7 ? -11.18 10.289 -0.212 1 98.56 7 ILE B O 1
ATOM 1376 N N . LEU B 1 8 ? -10.008 9.164 1.326 1 98.75 8 LEU B N 1
ATOM 1377 C CA . LEU B 1 8 ? -9.539 10.359 2.027 1 98.75 8 LEU B CA 1
ATOM 1378 C C . LEU B 1 8 ? -8.023 10.359 2.137 1 98.75 8 LEU B C 1
ATOM 1380 O O . LEU B 1 8 ? -7.426 9.391 2.613 1 98.75 8 LEU B O 1
ATOM 1384 N N . ASP B 1 9 ? -7.355 11.32 1.673 1 98.69 9 ASP B N 1
ATOM 1385 C CA . ASP B 1 9 ? -5.945 11.617 1.925 1 98.69 9 ASP B CA 1
ATOM 1386 C C . ASP B 1 9 ? -5.793 12.695 2.996 1 98.69 9 ASP B C 1
ATOM 1388 O O . ASP B 1 9 ? -6.031 13.875 2.732 1 98.69 9 ASP B O 1
ATOM 1392 N N . VAL B 1 10 ? -5.344 12.359 4.16 1 98.31 10 VAL B N 1
ATOM 1393 C CA . VAL B 1 10 ? -5.477 13.148 5.379 1 98.31 10 VAL B CA 1
ATOM 1394 C C . VAL B 1 10 ? -4.387 14.219 5.422 1 98.31 10 VAL B C 1
ATOM 1396 O O . VAL B 1 10 ? -4.562 15.266 6.047 1 98.31 10 VAL B O 1
ATOM 1399 N N . CYS B 1 11 ? -3.244 14 4.887 1 97.88 11 CYS B N 1
ATOM 1400 C CA . CYS B 1 11 ? -2.096 14.891 4.742 1 97.88 11 CYS B CA 1
ATOM 1401 C C . CYS B 1 11 ? -1.578 14.883 3.309 1 97.88 11 CYS B C 1
ATOM 1403 O O . CYS B 1 11 ? -0.461 14.43 3.049 1 97.88 11 CYS B O 1
ATOM 1405 N N . CYS B 1 12 ? -2.369 15.516 2.432 1 97.38 12 CYS B N 1
ATOM 1406 C CA . CYS B 1 12 ? -2.188 15.234 1.014 1 97.38 12 CYS B CA 1
ATOM 1407 C C . CYS B 1 12 ? -0.932 15.914 0.478 1 97.38 12 CYS B C 1
ATOM 1409 O O . CYS B 1 12 ? -0.384 15.492 -0.544 1 97.38 12 CYS B O 1
ATOM 1411 N N . GLY B 1 13 ? -0.481 17.094 1.123 1 95.06 13 GLY B N 1
ATOM 1412 C CA . GLY B 1 13 ? 0.663 17.812 0.585 1 95.06 13 GLY B CA 1
ATOM 1413 C C . GLY B 1 13 ? 0.523 18.125 -0.89 1 95.06 13 GLY B C 1
ATOM 1414 O O . GLY B 1 13 ? -0.516 18.625 -1.325 1 95.06 13 GLY B O 1
ATOM 1415 N N . SER B 1 14 ? 1.605 17.859 -1.617 1 93.5 14 SER B N 1
ATOM 1416 C CA . SER B 1 14 ? 1.592 18.141 -3.049 1 93.5 14 SER B CA 1
ATOM 1417 C C . SER B 1 14 ? 1.116 16.938 -3.844 1 93.5 14 SER B C 1
ATOM 1419 O O . SER B 1 14 ? 1.155 16.938 -5.078 1 93.5 14 SER B O 1
ATOM 1421 N N . LYS B 1 15 ? 0.692 15.875 -3.174 1 94.38 15 LYS B N 1
ATOM 1422 C CA . LYS B 1 15 ? 0.096 14.688 -3.783 1 94.38 15 LYS B CA 1
ATOM 1423 C C . LYS B 1 15 ? 1.066 14.023 -4.754 1 94.38 15 LYS B C 1
ATOM 1425 O O . LYS B 1 15 ? 0.662 13.547 -5.812 1 94.38 15 LYS B O 1
ATOM 1430 N N . ILE B 1 16 ? 2.344 13.969 -4.383 1 88.06 16 ILE B N 1
ATOM 1431 C CA . ILE B 1 16 ? 3.432 13.617 -5.289 1 88.06 16 ILE B CA 1
ATOM 1432 C C . ILE B 1 16 ? 3.33 12.141 -5.668 1 88.06 16 ILE B C 1
ATOM 1434 O O . ILE B 1 16 ? 3.697 11.75 -6.777 1 88.06 16 ILE B O 1
ATOM 1438 N N . PHE B 1 17 ? 2.809 11.266 -4.828 1 89.88 17 PHE B N 1
ATOM 1439 C CA . PHE B 1 17 ? 2.842 9.844 -5.141 1 89.88 17 PHE B CA 1
ATOM 1440 C C . PHE B 1 17 ? 1.534 9.398 -5.785 1 89.88 17 PHE B C 1
ATOM 1442 O O . PHE B 1 17 ? 1.332 8.203 -6.031 1 89.88 17 PHE B O 1
ATOM 1449 N N . TRP B 1 18 ? 0.615 10.336 -6.004 1 95.94 18 TRP B N 1
ATOM 1450 C CA . TRP B 1 18 ? -0.623 10.039 -6.719 1 95.94 18 TRP B CA 1
ATOM 1451 C C . TRP B 1 18 ? -0.388 10.008 -8.227 1 95.94 18 TRP B C 1
ATOM 1453 O O . TRP B 1 18 ? 0.342 10.844 -8.766 1 95.94 18 TRP B O 1
ATOM 1463 N N . PHE B 1 19 ? -0.92 9.055 -8.922 1 95.25 19 PHE B N 1
ATOM 1464 C CA . PHE B 1 19 ? -0.846 9.008 -10.375 1 95.25 19 PHE B CA 1
ATOM 1465 C C . PHE B 1 19 ? -1.722 10.086 -11 1 95.25 19 PHE B C 1
ATOM 1467 O O . PHE B 1 19 ? -1.342 10.703 -11.992 1 95.25 19 PHE B O 1
ATOM 1474 N N . ASN B 1 20 ? -2.889 10.266 -10.414 1 95.19 20 ASN B N 1
ATOM 1475 C CA . ASN B 1 20 ? -3.807 11.359 -10.703 1 95.19 20 ASN B CA 1
ATOM 1476 C C . ASN B 1 20 ? -4.039 12.242 -9.477 1 95.19 20 ASN B C 1
ATOM 1478 O O . ASN B 1 20 ? -4.73 11.836 -8.539 1 95.19 20 ASN B O 1
ATOM 1482 N N . LYS B 1 21 ? -3.58 13.438 -9.484 1 95.25 21 LYS B N 1
ATOM 1483 C CA . LYS B 1 21 ? -3.58 14.328 -8.328 1 95.25 21 LYS B CA 1
ATOM 1484 C C . LYS B 1 21 ? -4.973 14.898 -8.078 1 95.25 21 LYS B C 1
ATOM 1486 O O . LYS B 1 21 ? -5.199 15.562 -7.062 1 95.25 21 LYS B O 1
ATOM 1491 N N . HIS B 1 22 ? -5.855 14.656 -8.945 1 96 22 HIS B N 1
ATOM 1492 C CA . HIS B 1 22 ? -7.23 15.141 -8.828 1 96 22 HIS B CA 1
ATOM 1493 C C . HIS B 1 22 ? -8.227 14.008 -9.047 1 96 22 HIS B C 1
ATOM 1495 O O . HIS B 1 22 ? -9.18 14.148 -9.82 1 96 22 HIS B O 1
ATOM 1501 N N . HIS B 1 23 ? -7.91 12.93 -8.438 1 95.88 23 HIS B N 1
ATOM 1502 C CA . HIS B 1 23 ? -8.789 11.773 -8.594 1 95.88 23 HIS B CA 1
ATOM 1503 C C . HIS B 1 23 ? -10.195 12.07 -8.086 1 95.88 23 HIS B C 1
ATOM 1505 O O . HIS B 1 23 ? -10.367 12.516 -6.949 1 95.88 23 HIS B O 1
ATOM 1511 N N . LYS B 1 24 ? -11.195 11.758 -8.789 1 95.06 24 LYS B N 1
ATOM 1512 C CA . LYS B 1 24 ? -12.562 12.211 -8.555 1 95.06 24 LYS B CA 1
ATOM 1513 C C . LYS B 1 24 ? -13.156 11.562 -7.305 1 95.06 24 LYS B C 1
ATOM 1515 O O . LYS B 1 24 ? -14.086 12.094 -6.707 1 95.06 24 LYS B O 1
ATOM 1520 N N . ASN B 1 25 ? -12.648 10.414 -6.875 1 96.62 25 ASN B N 1
ATOM 1521 C CA . ASN B 1 25 ? -13.211 9.703 -5.73 1 96.62 25 ASN B CA 1
ATOM 1522 C C . ASN B 1 25 ? -12.438 9.992 -4.453 1 96.62 25 ASN B C 1
ATOM 1524 O O . ASN B 1 25 ? -12.594 9.297 -3.449 1 96.62 25 ASN B O 1
ATOM 1528 N N . THR B 1 26 ? -11.594 11.016 -4.52 1 97.88 26 THR B N 1
ATOM 1529 C CA . THR B 1 26 ? -10.719 11.289 -3.383 1 97.88 26 THR B CA 1
ATOM 1530 C C . THR B 1 26 ? -10.992 12.68 -2.82 1 97.88 26 THR B C 1
ATOM 1532 O O . THR B 1 26 ? -11.164 13.641 -3.578 1 97.88 26 THR B O 1
ATOM 1535 N N . ILE B 1 27 ? -11.109 12.75 -1.534 1 98.56 27 ILE B N 1
ATOM 1536 C CA . ILE B 1 27 ? -11.039 14.031 -0.83 1 98.56 27 ILE B CA 1
ATOM 1537 C C . ILE B 1 27 ? -9.625 14.242 -0.298 1 98.56 27 ILE B C 1
ATOM 1539 O O . ILE B 1 27 ? -9.094 13.406 0.431 1 98.56 27 ILE B O 1
ATOM 1543 N N . TYR B 1 28 ? -9.039 15.328 -0.645 1 98.62 28 TYR B N 1
ATOM 1544 C CA . TYR B 1 28 ? -7.707 15.688 -0.179 1 98.62 28 TYR B CA 1
ATOM 1545 C C . TYR B 1 28 ? -7.781 16.688 0.973 1 98.62 28 TYR B C 1
ATOM 1547 O O . TYR B 1 28 ? -8.414 17.734 0.852 1 98.62 28 TYR B O 1
ATOM 1555 N N . MET B 1 29 ? -7.164 16.328 2.055 1 98.56 29 MET B N 1
ATOM 1556 C CA . MET B 1 29 ? -7.156 17.156 3.266 1 98.56 29 MET B CA 1
ATOM 1557 C C . MET B 1 29 ? -5.73 17.547 3.646 1 98.56 29 MET B C 1
ATOM 1559 O O . MET B 1 29 ? -4.793 16.781 3.428 1 98.56 29 MET B O 1
ATOM 1563 N N . ASP B 1 30 ? -5.527 18.656 4.168 1 98.19 30 ASP B N 1
ATOM 1564 C CA . ASP B 1 30 ? -4.289 19.172 4.754 1 98.19 30 ASP B CA 1
ATOM 1565 C C . ASP B 1 30 ? -4.562 20.375 5.656 1 98.19 30 ASP B C 1
ATOM 1567 O O . ASP B 1 30 ? -5.551 21.078 5.465 1 98.19 30 ASP B O 1
ATOM 1571 N N . ILE B 1 31 ? -3.717 20.484 6.613 1 97.88 31 ILE B N 1
ATOM 1572 C CA . ILE B 1 31 ? -3.912 21.641 7.484 1 97.88 31 ILE B CA 1
ATOM 1573 C C . ILE B 1 31 ? -3.426 22.906 6.781 1 97.88 31 ILE B C 1
ATOM 1575 O O . ILE B 1 31 ? -3.83 24.016 7.137 1 97.88 31 ILE B O 1
ATOM 1579 N N . ARG B 1 32 ? -2.666 22.75 5.797 1 95.69 32 ARG B N 1
ATOM 1580 C CA . ARG B 1 32 ? -2.062 23.875 5.07 1 95.69 32 ARG B CA 1
ATOM 1581 C C . ARG B 1 32 ? -2.816 24.156 3.775 1 95.69 32 ARG B C 1
ATOM 1583 O O . ARG B 1 32 ? -3.438 23.25 3.205 1 95.69 32 ARG B O 1
ATOM 1590 N N . ASP B 1 33 ? -2.822 25.297 3.271 1 96.88 33 ASP B N 1
ATOM 1591 C CA . ASP B 1 33 ? -3.15 25.781 1.934 1 96.88 33 ASP B CA 1
ATOM 1592 C C . ASP B 1 33 ? -2.193 26.891 1.494 1 96.88 33 ASP B C 1
ATOM 1594 O O . ASP B 1 33 ? -2.42 28.062 1.781 1 96.88 33 ASP B O 1
ATOM 1598 N N . GLU B 1 34 ? -1.165 26.391 0.802 1 94.44 34 GLU B N 1
ATOM 1599 C CA . GLU B 1 34 ? -0.088 27.344 0.515 1 94.44 34 GLU B CA 1
ATOM 1600 C C . GLU B 1 34 ? 0.73 26.891 -0.693 1 94.44 34 GLU B C 1
ATOM 1602 O O . GLU B 1 34 ? 0.602 25.75 -1.148 1 94.44 34 GLU B O 1
ATOM 1607 N N . GLU B 1 35 ? 1.415 27.781 -1.246 1 91.31 35 GLU B N 1
ATOM 1608 C CA . GLU B 1 35 ? 2.393 27.516 -2.295 1 91.31 35 GLU B CA 1
ATOM 1609 C C . GLU B 1 35 ? 3.66 28.344 -2.096 1 91.31 35 GLU B C 1
ATOM 1611 O O . GLU B 1 35 ? 3.59 29.516 -1.723 1 91.31 35 GLU B O 1
ATOM 1616 N N . TYR B 1 36 ? 4.785 27.781 -2.248 1 87.31 36 TYR B N 1
ATOM 1617 C CA . TYR B 1 36 ? 6.043 28.5 -2.09 1 87.31 36 TYR B CA 1
ATOM 1618 C C . TYR B 1 36 ? 7.191 27.734 -2.746 1 87.31 36 TYR B C 1
ATOM 1620 O O . TYR B 1 36 ? 7.027 26.578 -3.148 1 87.31 36 TYR B O 1
ATOM 1628 N N . ASP B 1 37 ? 8.273 28.484 -2.889 1 90.19 37 ASP B N 1
ATOM 1629 C CA . ASP B 1 37 ? 9.477 27.891 -3.473 1 90.19 37 ASP B CA 1
ATOM 1630 C C . ASP B 1 37 ? 10.539 27.641 -2.404 1 90.19 37 ASP B C 1
ATOM 1632 O O . ASP B 1 37 ? 10.742 28.469 -1.511 1 90.19 37 ASP B O 1
ATOM 1636 N N . VAL B 1 38 ? 10.992 26.5 -2.391 1 86.44 38 VAL B N 1
ATOM 1637 C CA . VAL B 1 38 ? 12.156 26.156 -1.575 1 86.44 38 VAL B CA 1
ATOM 1638 C C . VAL B 1 38 ? 13.305 25.719 -2.475 1 86.44 38 VAL B C 1
ATOM 1640 O O . VAL B 1 38 ? 13.211 24.688 -3.148 1 86.44 38 VAL B O 1
ATOM 1643 N N . TYR B 1 39 ? 14.328 26.531 -2.426 1 84.31 39 TYR B N 1
ATOM 1644 C CA . TYR B 1 39 ? 15.414 26.328 -3.377 1 84.31 39 TYR B CA 1
ATOM 1645 C C . TYR B 1 39 ? 14.883 26.25 -4.801 1 84.31 39 TYR B C 1
ATOM 1647 O O . TYR B 1 39 ? 14.219 27.172 -5.285 1 84.31 39 TYR B O 1
ATOM 1655 N N . ASP B 1 40 ? 15.008 25.25 -5.449 1 83 40 ASP B N 1
ATOM 1656 C CA . ASP B 1 40 ? 14.617 25.109 -6.848 1 83 40 ASP B CA 1
ATOM 1657 C C . ASP B 1 40 ? 13.383 24.234 -6.992 1 83 40 ASP B C 1
ATOM 1659 O O . ASP B 1 40 ? 13.094 23.734 -8.086 1 83 40 ASP B O 1
ATOM 1663 N N . LYS B 1 41 ? 12.625 24.156 -5.855 1 86.56 41 LYS B N 1
ATOM 1664 C CA . LYS B 1 41 ? 11.445 23.297 -5.93 1 86.56 41 LYS B CA 1
ATOM 1665 C C . LYS B 1 41 ? 10.18 24.078 -5.59 1 86.56 41 LYS B C 1
ATOM 1667 O O . LYS B 1 41 ? 10.148 24.812 -4.602 1 86.56 41 LYS B O 1
ATOM 1672 N N . HIS B 1 42 ? 9.281 23.984 -6.508 1 90.06 42 HIS B N 1
ATOM 1673 C CA . HIS B 1 42 ? 7.98 24.594 -6.266 1 90.06 42 HIS B CA 1
ATOM 1674 C C . HIS B 1 42 ? 7.055 23.656 -5.504 1 90.06 42 HIS B C 1
ATOM 1676 O O . HIS B 1 42 ? 6.754 22.562 -5.98 1 90.06 42 HIS B O 1
ATOM 1682 N N . ILE B 1 43 ? 6.664 24.031 -4.32 1 90.56 43 ILE B N 1
ATOM 1683 C CA . ILE B 1 43 ? 5.77 23.234 -3.498 1 90.56 43 ILE B CA 1
ATOM 1684 C C . ILE B 1 43 ? 4.379 23.859 -3.471 1 90.56 43 ILE B C 1
ATOM 1686 O O . ILE B 1 43 ? 4.238 25.062 -3.174 1 90.56 43 ILE B O 1
ATOM 1690 N N . ALA B 1 44 ? 3.395 23.125 -3.889 1 93.69 44 ALA B N 1
ATOM 1691 C CA . ALA B 1 44 ? 2.012 23.578 -3.898 1 93.69 44 ALA B CA 1
ATOM 1692 C C . ALA B 1 44 ? 1.104 22.625 -3.133 1 93.69 44 ALA B C 1
ATOM 1694 O O . ALA B 1 44 ? 0.957 21.469 -3.514 1 93.69 44 ALA B O 1
ATOM 1695 N N . VAL B 1 45 ? 0.549 23.094 -2.051 1 96.06 45 VAL B N 1
ATOM 1696 C CA . VAL B 1 45 ? -0.415 22.344 -1.254 1 96.06 45 VAL B CA 1
ATOM 1697 C C . VAL B 1 45 ? -1.78 23.031 -1.318 1 96.06 45 VAL B C 1
ATOM 1699 O O . VAL B 1 45 ? -1.955 24.125 -0.805 1 96.06 45 VAL B O 1
ATOM 1702 N N . HIS B 1 46 ? -2.727 22.438 -2.029 1 96.69 46 HIS B N 1
ATOM 1703 C CA . HIS B 1 46 ? -4.09 22.938 -2.178 1 96.69 46 HIS B CA 1
ATOM 1704 C C . HIS B 1 46 ? -5.109 21.828 -1.968 1 96.69 46 HIS B C 1
ATOM 1706 O O . HIS B 1 46 ? -5.543 21.188 -2.928 1 96.69 46 HIS B O 1
ATOM 1712 N N . PRO B 1 47 ? -5.496 21.594 -0.708 1 97.75 47 PRO B N 1
ATOM 1713 C CA . PRO B 1 47 ? -6.438 20.516 -0.416 1 97.75 47 PRO B CA 1
ATOM 1714 C C . PRO B 1 47 ? -7.887 20.891 -0.711 1 97.75 47 PRO B C 1
ATOM 1716 O O . PRO B 1 47 ? -8.18 22.062 -0.986 1 97.75 47 PRO B O 1
ATOM 1719 N N . ASP B 1 48 ? -8.742 19.922 -0.75 1 98.06 48 ASP B N 1
ATOM 1720 C CA . ASP B 1 48 ? -10.188 20.156 -0.83 1 98.06 48 ASP B CA 1
ATOM 1721 C C . ASP B 1 48 ? -10.734 20.656 0.503 1 98.06 48 ASP B C 1
ATOM 1723 O O . ASP B 1 48 ? -11.703 21.406 0.532 1 98.06 48 ASP B O 1
ATOM 1727 N N . VAL B 1 49 ? -10.156 20.141 1.589 1 98.38 49 VAL B N 1
ATOM 1728 C CA . VAL B 1 49 ? -10.602 20.438 2.945 1 98.38 49 VAL B CA 1
ATOM 1729 C C . VAL B 1 49 ? -9.398 20.828 3.809 1 98.38 49 VAL B C 1
ATOM 1731 O O . VAL B 1 49 ? -8.422 20.062 3.893 1 98.38 49 VAL B O 1
ATOM 1734 N N . ILE B 1 50 ? -9.398 21.969 4.391 1 98.5 50 ILE B N 1
ATOM 1735 C CA . ILE B 1 50 ? -8.367 22.375 5.344 1 98.5 50 ILE B CA 1
ATOM 1736 C C . ILE B 1 50 ? -8.75 21.906 6.746 1 98.5 50 ILE B C 1
ATOM 1738 O O . ILE B 1 50 ? -9.742 22.375 7.312 1 98.5 50 ILE B O 1
ATOM 1742 N N . ALA B 1 51 ? -7.996 20.984 7.305 1 98.56 51 ALA B N 1
ATOM 1743 C CA . ALA B 1 51 ? -8.32 20.438 8.617 1 98.56 51 ALA B CA 1
ATOM 1744 C C . ALA B 1 51 ? -7.102 19.797 9.266 1 98.56 51 ALA B C 1
ATOM 1746 O O . ALA B 1 51 ? -6.125 19.484 8.586 1 98.56 51 ALA B O 1
ATOM 1747 N N . ASP B 1 52 ? -7.176 19.672 10.602 1 98.19 52 ASP B N 1
ATOM 1748 C CA . ASP B 1 52 ? -6.172 18.984 11.422 1 98.19 52 ASP B CA 1
ATOM 1749 C C . ASP B 1 52 ? -6.395 17.469 11.414 1 98.19 52 ASP B C 1
ATOM 1751 O O . ASP B 1 52 ? -7.512 17 11.641 1 98.19 52 ASP B O 1
ATOM 1755 N N . PHE B 1 53 ? -5.328 16.688 11.125 1 98.19 53 PHE B N 1
ATOM 1756 C CA . PHE B 1 53 ? -5.5 15.25 11.078 1 98.19 53 PHE B CA 1
ATOM 1757 C C . PHE B 1 53 ? -5.844 14.695 12.461 1 98.19 53 PHE B C 1
ATOM 1759 O O . PHE B 1 53 ? -6.289 13.555 12.586 1 98.19 53 PHE B O 1
ATOM 1766 N N . ARG B 1 54 ? -5.645 15.461 13.539 1 97.75 54 ARG B N 1
ATOM 1767 C CA . ARG B 1 54 ? -5.977 15.047 14.898 1 97.75 54 ARG B CA 1
ATOM 1768 C C . ARG B 1 54 ? -7.473 15.156 15.156 1 97.75 54 ARG B C 1
ATOM 1770 O O . ARG B 1 54 ? -7.98 14.641 16.156 1 97.75 54 ARG B O 1
ATOM 1777 N N . SER B 1 55 ? -8.125 15.82 14.273 1 98.12 55 SER B N 1
ATOM 1778 C CA . SER B 1 55 ? -9.57 16.016 14.352 1 98.12 55 SER B CA 1
ATOM 1779 C C . SER B 1 55 ? -10.188 16.078 12.953 1 98.12 55 SER B C 1
ATOM 1781 O O . SER B 1 55 ? -10.484 17.156 12.453 1 98.12 55 SER B O 1
ATOM 1783 N N . ILE B 1 56 ? -10.43 14.977 12.352 1 98.69 56 ILE B N 1
ATOM 1784 C CA . ILE B 1 56 ? -10.906 14.867 10.977 1 98.69 56 ILE B CA 1
ATOM 1785 C C . ILE B 1 56 ? -12.406 15.156 10.93 1 98.69 56 ILE B C 1
ATOM 1787 O O . ILE B 1 56 ? -13.188 14.523 11.633 1 98.69 56 ILE B O 1
ATOM 1791 N N . PRO B 1 57 ? -12.852 16.047 10.062 1 98.69 57 PRO B N 1
ATOM 1792 C CA . PRO B 1 57 ? -14.242 16.516 10.07 1 98.69 57 PRO B CA 1
ATOM 1793 C C . PRO B 1 57 ? -15.156 15.641 9.211 1 98.69 57 PRO B C 1
ATOM 1795 O O . PRO B 1 57 ? -15.945 16.156 8.414 1 98.69 57 PRO B O 1
ATOM 1798 N N . PHE B 1 58 ? -15.148 14.383 9.344 1 98.44 58 PHE B N 1
ATOM 1799 C CA . PHE B 1 58 ? -16.031 13.438 8.664 1 98.44 58 PHE B CA 1
ATOM 1800 C C . PHE B 1 58 ? -16.578 12.422 9.648 1 98.44 58 PHE B C 1
ATOM 1802 O O . PHE B 1 58 ? -16 12.188 10.711 1 98.44 58 PHE B O 1
ATOM 1809 N N . GLU B 1 59 ? -17.625 11.883 9.328 1 97.94 59 GLU B N 1
ATOM 1810 C CA . GLU B 1 59 ? -18.328 10.945 10.203 1 97.94 59 GLU B CA 1
ATOM 1811 C C . GLU B 1 59 ? -17.594 9.609 10.273 1 97.94 59 GLU B C 1
ATOM 1813 O O . GLU B 1 59 ? -16.75 9.312 9.422 1 97.94 59 GLU B O 1
ATOM 1818 N N . ASP B 1 60 ? -17.906 8.789 11.305 1 98.12 60 ASP B N 1
ATOM 1819 C CA . ASP B 1 60 ? -17.391 7.434 11.445 1 98.12 60 ASP B CA 1
ATOM 1820 C C . ASP B 1 60 ? -17.766 6.57 10.242 1 98.12 60 ASP B C 1
ATOM 1822 O O . ASP B 1 60 ? -18.859 6.723 9.68 1 98.12 60 ASP B O 1
ATOM 1826 N N . ASN B 1 61 ? -16.859 5.68 9.852 1 97.81 61 ASN B N 1
ATOM 1827 C CA . ASN B 1 61 ? -17.188 4.641 8.883 1 97.81 61 ASN B CA 1
ATOM 1828 C C . ASN B 1 61 ? -17.641 5.234 7.551 1 97.81 61 ASN B C 1
ATOM 1830 O O . ASN B 1 61 ? -18.641 4.805 6.98 1 97.81 61 ASN B O 1
ATOM 1834 N N . ARG B 1 62 ? -16.859 6.156 7.141 1 97.38 62 ARG B N 1
ATOM 1835 C CA . ARG B 1 62 ? -17.234 6.918 5.961 1 97.38 62 ARG B CA 1
ATOM 1836 C C . ARG B 1 62 ? -16.438 6.484 4.738 1 97.38 62 ARG B C 1
ATOM 1838 O O . ARG B 1 62 ? -16.953 6.453 3.623 1 97.38 62 ARG B O 1
ATOM 1845 N N . PHE B 1 63 ? -15.188 6.137 4.859 1 98.31 63 PHE B N 1
ATOM 1846 C CA . PHE B 1 63 ? -14.281 5.961 3.73 1 98.31 63 PHE B CA 1
ATOM 1847 C C . PHE B 1 63 ? -13.859 4.504 3.598 1 98.31 63 PHE B C 1
ATOM 1849 O O . PHE B 1 63 ? -13.727 3.799 4.598 1 98.31 63 PHE B O 1
ATOM 1856 N N . ASN B 1 64 ? -13.664 4.051 2.398 1 98.38 64 ASN B N 1
ATOM 1857 C CA . ASN B 1 64 ? -13.133 2.721 2.111 1 98.38 64 ASN B CA 1
ATOM 1858 C C . ASN B 1 64 ? -11.609 2.686 2.23 1 98.38 64 ASN B C 1
ATOM 1860 O O . ASN B 1 64 ? -11.031 1.649 2.562 1 98.38 64 ASN B O 1
ATOM 1864 N N . LEU B 1 65 ? -11.023 3.814 1.948 1 98.81 65 LEU B N 1
ATOM 1865 C CA . LEU B 1 65 ? -9.562 3.938 1.933 1 98.81 65 LEU B CA 1
ATOM 1866 C C . LEU B 1 65 ? -9.125 5.277 2.51 1 98.81 65 LEU B C 1
ATOM 1868 O O . LEU B 1 65 ? -9.664 6.324 2.143 1 98.81 65 LEU B O 1
ATOM 1872 N N . VAL B 1 66 ? -8.18 5.246 3.396 1 98.81 66 VAL B N 1
ATOM 1873 C CA . VAL B 1 66 ? -7.555 6.441 3.945 1 98.81 66 VAL B CA 1
ATOM 1874 C C . VAL B 1 66 ? -6.043 6.375 3.742 1 98.81 66 VAL B C 1
ATOM 1876 O O . VAL B 1 66 ? -5.426 5.328 3.965 1 98.81 66 VAL B O 1
ATOM 1879 N N . VAL B 1 67 ? -5.484 7.398 3.23 1 98.5 67 VAL B N 1
ATOM 1880 C CA . VAL B 1 67 ? -4.039 7.562 3.104 1 98.5 67 VAL B CA 1
ATOM 1881 C C . VAL B 1 67 ? -3.533 8.523 4.176 1 98.5 67 VAL B C 1
ATOM 1883 O O . VAL B 1 67 ? -4.078 9.617 4.348 1 98.5 67 VAL B O 1
ATOM 1886 N N . PHE B 1 68 ? -2.598 8.055 4.945 1 98.25 68 PHE B N 1
ATOM 1887 C CA . PHE B 1 68 ? -2.039 8.859 6.027 1 98.25 68 PHE B CA 1
ATOM 1888 C C . PHE B 1 68 ? -0.523 8.969 5.895 1 98.25 68 PHE B C 1
ATOM 1890 O O . PHE B 1 68 ? 0.203 8.047 6.289 1 98.25 68 PHE B O 1
ATOM 1897 N N . ASP B 1 69 ? -0.027 10.016 5.277 1 96.25 69 ASP B N 1
ATOM 1898 C CA . ASP B 1 69 ? 1.382 10.375 5.141 1 96.25 69 ASP B CA 1
ATOM 1899 C C . ASP B 1 69 ? 1.716 11.617 5.969 1 96.25 69 ASP B C 1
ATOM 1901 O O . ASP B 1 69 ? 1.975 12.688 5.414 1 96.25 69 ASP B O 1
ATOM 1905 N N . PRO B 1 70 ? 1.779 11.531 7.297 1 97 70 PRO B N 1
ATOM 1906 C CA . PRO B 1 70 ? 1.946 12.672 8.195 1 97 70 PRO B CA 1
ATOM 1907 C C . PRO B 1 70 ? 3.369 13.227 8.188 1 97 70 PRO B C 1
ATOM 1909 O O . PRO B 1 70 ? 4.254 12.656 7.547 1 97 70 PRO B O 1
ATOM 1912 N N . PRO B 1 71 ? 3.592 14.383 8.82 1 95.75 71 PRO B N 1
ATOM 1913 C CA . PRO B 1 71 ? 4.969 14.844 9.008 1 95.75 71 PRO B CA 1
ATOM 1914 C C . PRO B 1 71 ? 5.84 13.82 9.734 1 95.75 71 PRO B C 1
ATOM 1916 O O . PRO B 1 71 ? 5.359 13.102 10.609 1 95.75 71 PRO B O 1
ATOM 1919 N N . HIS B 1 72 ? 7.102 13.781 9.391 1 94.31 72 HIS B N 1
ATOM 1920 C CA . HIS B 1 72 ? 7.996 12.766 9.93 1 94.31 72 HIS B CA 1
ATOM 1921 C C . HIS B 1 72 ? 9.156 13.391 10.688 1 94.31 72 HIS B C 1
ATOM 1923 O O . HIS B 1 72 ? 9.953 12.68 11.312 1 94.31 72 HIS B O 1
ATOM 1929 N N . LEU B 1 73 ? 9.344 14.742 10.648 1 94.81 73 LEU B N 1
ATOM 1930 C CA . LEU B 1 73 ? 10.547 15.406 11.141 1 94.81 73 LEU B CA 1
ATOM 1931 C C . LEU B 1 73 ? 10.273 16.094 12.484 1 94.81 73 LEU B C 1
ATOM 1933 O O . LEU B 1 73 ? 9.383 16.938 12.586 1 94.81 73 LEU B O 1
ATOM 1937 N N . ARG B 1 74 ? 11.047 15.703 13.438 1 94.12 74 ARG B N 1
ATOM 1938 C CA . ARG B 1 74 ? 11.008 16.422 14.703 1 94.12 74 ARG B CA 1
ATOM 1939 C C . ARG B 1 74 ? 11.789 17.734 14.602 1 94.12 74 ARG B C 1
ATOM 1941 O O . ARG B 1 74 ? 11.43 18.719 15.25 1 94.12 74 ARG B O 1
ATOM 1948 N N . TRP B 1 75 ? 12.891 17.625 13.828 1 93.06 75 TRP B N 1
ATOM 1949 C CA . TRP B 1 75 ? 13.758 18.766 13.602 1 93.06 75 TRP B CA 1
ATOM 1950 C C . TRP B 1 75 ? 14 18.984 12.109 1 93.06 75 TRP B C 1
ATOM 1952 O O . TRP B 1 75 ? 14.203 18.016 11.367 1 93.06 75 TRP B O 1
ATOM 1962 N N . ALA B 1 76 ? 13.852 20.188 11.695 1 91.12 76 ALA B N 1
ATOM 1963 C CA . ALA B 1 76 ? 14.141 20.547 10.305 1 91.12 76 ALA B CA 1
ATOM 1964 C C . ALA B 1 76 ? 14.578 22.016 10.203 1 91.12 76 ALA B C 1
ATOM 1966 O O . ALA B 1 76 ? 14.039 22.875 10.891 1 91.12 76 ALA B O 1
ATOM 1967 N N . GLY B 1 77 ? 15.57 22.219 9.359 1 87.31 77 GLY B N 1
ATOM 1968 C CA . GLY B 1 77 ? 15.969 23.594 9.102 1 87.31 77 GLY B CA 1
ATOM 1969 C C . GLY B 1 77 ? 14.898 24.406 8.406 1 87.31 77 GLY B C 1
ATOM 1970 O O . GLY B 1 77 ? 13.953 23.844 7.844 1 87.31 77 GLY B O 1
ATOM 1971 N N . LYS B 1 78 ? 15.062 25.703 8.383 1 80.81 78 LYS B N 1
ATOM 1972 C CA . LYS B 1 78 ? 14.078 26.609 7.812 1 80.81 78 LYS B CA 1
ATOM 1973 C C . LYS B 1 78 ? 13.906 26.375 6.312 1 80.81 78 LYS B C 1
ATOM 1975 O O . LYS B 1 78 ? 12.82 26.547 5.77 1 80.81 78 LYS B O 1
ATOM 1980 N N . LYS B 1 79 ? 14.922 25.938 5.629 1 85.88 79 LYS B N 1
ATOM 1981 C CA . LYS B 1 79 ? 14.867 25.75 4.18 1 85.88 79 LYS B CA 1
ATOM 1982 C C . LYS B 1 79 ? 14.875 24.266 3.814 1 85.88 79 LYS B C 1
ATOM 1984 O O . LYS B 1 79 ? 15.438 23.875 2.789 1 85.88 79 LYS B O 1
ATOM 1989 N N . SER B 1 80 ? 14.258 23.5 4.645 1 87.94 80 SER B N 1
ATOM 1990 C CA . SER B 1 80 ? 14.203 22.062 4.41 1 87.94 80 SER B CA 1
ATOM 1991 C C . SER B 1 80 ? 13.109 21.719 3.406 1 87.94 80 SER B C 1
ATOM 1993 O O . SER B 1 80 ? 11.938 22 3.635 1 87.94 80 SER B O 1
ATOM 1995 N N . ILE B 1 81 ? 13.43 21.094 2.398 1 84.31 81 ILE B N 1
ATOM 1996 C CA . ILE B 1 81 ? 12.484 20.656 1.374 1 84.31 81 ILE B CA 1
ATOM 1997 C C . ILE B 1 81 ? 11.508 19.641 1.969 1 84.31 81 ILE B C 1
ATOM 1999 O O . ILE B 1 81 ? 10.305 19.688 1.672 1 84.31 81 ILE B O 1
ATOM 2003 N N . MET B 1 82 ? 11.984 18.734 2.828 1 86.94 82 MET B N 1
ATOM 2004 C CA . MET B 1 82 ? 11.133 17.734 3.461 1 86.94 82 MET B CA 1
ATOM 2005 C C . MET B 1 82 ? 10.094 18.391 4.359 1 86.94 82 MET B C 1
ATOM 2007 O O . MET B 1 82 ? 8.93 17.984 4.359 1 86.94 82 MET B O 1
ATOM 2011 N N . LYS B 1 83 ? 10.562 19.328 5.086 1 89.5 83 LYS B N 1
ATOM 2012 C CA . LYS B 1 83 ? 9.617 20.062 5.922 1 89.5 83 LYS B CA 1
ATOM 2013 C C . LYS B 1 83 ? 8.539 20.734 5.074 1 89.5 83 LYS B C 1
ATOM 2015 O O . LYS B 1 83 ? 7.367 20.766 5.453 1 89.5 83 LYS B O 1
ATOM 2020 N N . ALA B 1 84 ? 9 21.297 3.936 1 87.25 84 ALA B N 1
ATOM 2021 C CA . ALA B 1 84 ? 8.07 21.969 3.035 1 87.25 84 ALA B CA 1
ATOM 2022 C C . ALA B 1 84 ? 7.051 20.969 2.465 1 87.25 84 ALA B C 1
ATOM 2024 O O . ALA B 1 84 ? 5.871 21.297 2.322 1 87.25 84 ALA B O 1
ATOM 2025 N N . GLN B 1 85 ? 7.418 19.828 2.221 1 87.19 85 GLN B N 1
ATOM 2026 C CA . GLN B 1 85 ? 6.578 18.828 1.574 1 87.19 85 GLN B CA 1
ATOM 2027 C C . GLN B 1 85 ? 5.648 18.156 2.58 1 87.19 85 GLN B C 1
ATOM 2029 O O . GLN B 1 85 ? 4.477 17.922 2.287 1 87.19 85 GLN B O 1
ATOM 2034 N N . TYR B 1 86 ? 6.176 17.906 3.811 1 88.69 86 TYR B N 1
ATOM 2035 C CA . TYR B 1 86 ? 5.441 17.016 4.703 1 88.69 86 TYR B CA 1
ATOM 2036 C C . TYR B 1 86 ? 5.051 17.734 5.988 1 88.69 86 TYR B C 1
ATOM 2038 O O . TYR B 1 86 ? 4.203 17.25 6.742 1 88.69 86 TYR B O 1
ATOM 2046 N N . GLY B 1 87 ? 5.707 18.844 6.25 1 89.81 87 GLY B N 1
ATOM 2047 C CA . GLY B 1 87 ? 5.5 19.5 7.527 1 89.81 87 GLY B CA 1
ATOM 2048 C C . GLY B 1 87 ? 6.465 19.031 8.602 1 89.81 87 GLY B C 1
ATOM 2049 O O . GLY B 1 87 ? 7.453 18.359 8.312 1 89.81 87 GLY B O 1
ATOM 2050 N N . GLN B 1 88 ? 6.219 19.453 9.828 1 93.44 88 GLN B N 1
ATOM 2051 C CA . GLN B 1 88 ? 7.078 19.141 10.961 1 93.44 88 GLN B CA 1
ATOM 2052 C C . GLN B 1 88 ? 6.25 18.703 12.172 1 93.44 88 GLN B C 1
ATOM 2054 O O . GLN B 1 88 ? 5.18 19.25 12.43 1 93.44 88 GLN B O 1
ATOM 2059 N N . LEU B 1 89 ? 6.801 17.766 12.852 1 94.56 89 LEU B N 1
ATOM 2060 C CA . LEU B 1 89 ? 6.168 17.266 14.07 1 94.56 89 LEU B CA 1
ATOM 2061 C C . LEU B 1 89 ? 6.277 18.297 15.195 1 94.56 89 LEU B C 1
ATOM 2063 O O . LEU B 1 89 ? 7.266 19.016 15.281 1 94.56 89 LEU B O 1
ATOM 2067 N N . GLY B 1 90 ? 5.305 18.297 16.047 1 93.06 90 GLY B N 1
ATOM 2068 C CA . GLY B 1 90 ? 5.34 19.156 17.219 1 93.06 90 GLY B CA 1
ATOM 2069 C C . GLY B 1 90 ? 5.969 18.5 18.438 1 93.06 90 GLY B C 1
ATOM 2070 O O . GLY B 1 90 ? 6.48 17.375 18.344 1 93.06 90 GLY B O 1
ATOM 2071 N N . LYS B 1 91 ? 5.922 19.203 19.562 1 93.62 91 LYS B N 1
ATOM 2072 C CA . LYS B 1 91 ? 6.512 18.75 20.812 1 93.62 91 LYS B CA 1
ATOM 2073 C C . LYS B 1 91 ? 5.863 17.469 21.297 1 93.62 91 LYS B C 1
ATOM 2075 O O . LYS B 1 91 ? 6.547 16.594 21.844 1 93.62 91 LYS B O 1
ATOM 2080 N N . TYR B 1 92 ? 4.559 17.281 21.125 1 96.56 92 TYR B N 1
ATOM 2081 C CA . TYR B 1 92 ? 3.807 16.125 21.578 1 96.56 92 TYR B CA 1
ATOM 2082 C C . TYR B 1 92 ? 3.486 15.188 20.406 1 96.56 92 TYR B C 1
ATOM 2084 O O . TYR B 1 92 ? 2.344 14.75 20.25 1 96.56 92 TYR B O 1
ATOM 2092 N N . TRP B 1 93 ? 4.5 14.898 19.609 1 96.12 93 TRP B N 1
ATOM 2093 C CA . TRP B 1 93 ? 4.324 14.203 18.344 1 96.12 93 TRP B CA 1
ATOM 2094 C C . TRP B 1 93 ? 3.742 12.805 18.562 1 96.12 93 TRP B C 1
ATOM 2096 O O . TRP B 1 93 ? 2.947 12.328 17.75 1 96.12 93 TRP B O 1
ATOM 2106 N N . GLU B 1 94 ? 4.102 12.141 19.641 1 97.19 94 GLU B N 1
ATOM 2107 C CA . GLU B 1 94 ? 3.564 10.812 19.891 1 97.19 94 GLU B CA 1
ATOM 2108 C C . GLU B 1 94 ? 2.045 10.844 20.031 1 97.19 94 GLU B C 1
ATOM 2110 O O . GLU B 1 94 ? 1.345 10.055 19.375 1 97.19 94 GLU B O 1
ATOM 2115 N N . ASP B 1 95 ? 1.568 11.734 20.891 1 97.31 95 ASP B N 1
ATOM 2116 C CA . ASP B 1 95 ? 0.128 11.891 21.078 1 97.31 95 ASP B CA 1
ATOM 2117 C C . ASP B 1 95 ? -0.544 12.336 19.781 1 97.31 95 ASP B C 1
ATOM 2119 O O . ASP B 1 95 ? -1.622 11.852 19.438 1 97.31 95 ASP B O 1
ATOM 2123 N N . ASP B 1 96 ? 0.12 13.281 19.125 1 97 96 ASP B N 1
ATOM 2124 C CA . ASP B 1 96 ? -0.433 13.812 17.875 1 97 96 ASP B CA 1
ATOM 2125 C C . ASP B 1 96 ? -0.629 12.703 16.859 1 97 96 ASP B C 1
ATOM 2127 O O . ASP B 1 96 ? -1.691 12.602 16.234 1 97 96 ASP B O 1
ATOM 2131 N N . LEU B 1 97 ? 0.349 11.867 16.672 1 97.38 97 LEU B N 1
ATOM 2132 C CA . LEU B 1 97 ? 0.281 10.789 15.688 1 97.38 97 LEU B CA 1
ATOM 2133 C C . LEU B 1 97 ? -0.726 9.727 16.125 1 97.38 97 LEU B C 1
ATOM 2135 O O . LEU B 1 97 ? -1.433 9.164 15.281 1 97.38 97 LEU B O 1
ATOM 2139 N N . LYS B 1 98 ? -0.772 9.438 17.406 1 97.88 98 LYS B N 1
ATOM 2140 C CA . LYS B 1 98 ? -1.776 8.492 17.906 1 97.88 98 LYS B CA 1
ATOM 2141 C C . LYS B 1 98 ? -3.188 9 17.625 1 97.88 98 LYS B C 1
ATOM 2143 O O . LYS B 1 98 ? -4.031 8.258 17.109 1 97.88 98 LYS B O 1
ATOM 2148 N N . PHE B 1 99 ? -3.447 10.273 17.922 1 97.56 99 PHE B N 1
ATOM 2149 C CA . PHE B 1 99 ? -4.754 10.867 17.672 1 97.56 99 PHE B CA 1
ATOM 2150 C C . PHE B 1 99 ? -5.082 10.844 16.188 1 97.56 99 PHE B C 1
ATOM 2152 O O . PHE B 1 99 ? -6.203 10.508 15.797 1 97.56 99 PHE B O 1
ATOM 2159 N N . GLY B 1 100 ? -4.121 11.227 15.375 1 98.19 100 GLY B N 1
ATOM 2160 C CA . GLY B 1 100 ? -4.328 11.203 13.938 1 98.19 100 GLY B CA 1
ATOM 2161 C C . GLY B 1 100 ? -4.66 9.82 13.406 1 98.19 100 GLY B C 1
ATOM 2162 O O . GLY B 1 100 ? -5.582 9.664 12.602 1 98.19 100 GLY B O 1
ATOM 2163 N N . PHE B 1 101 ? -3.9 8.836 13.898 1 98.38 101 PHE B N 1
ATOM 2164 C CA . PHE B 1 101 ? -4.141 7.457 13.492 1 98.38 101 PHE B CA 1
ATOM 2165 C C . PHE B 1 101 ? -5.531 7 13.922 1 98.38 101 PHE B C 1
ATOM 2167 O O . PHE B 1 101 ? -6.258 6.387 13.133 1 98.38 101 PHE B O 1
ATOM 2174 N N . ASP B 1 102 ? -5.887 7.336 15.141 1 98.19 102 ASP B N 1
ATOM 2175 C CA . ASP B 1 102 ? -7.203 6.965 15.656 1 98.19 102 ASP B CA 1
ATOM 2176 C C . ASP B 1 102 ? -8.312 7.609 14.828 1 98.19 102 ASP B C 1
ATOM 2178 O O . ASP B 1 102 ? -9.336 6.977 14.562 1 98.19 102 ASP B O 1
ATOM 2182 N N . GLU B 1 103 ? -8.156 8.844 14.469 1 98.75 103 GLU B N 1
ATOM 2183 C CA . GLU B 1 103 ? -9.117 9.523 13.609 1 98.75 103 GLU B CA 1
ATOM 2184 C C . GLU B 1 103 ? -9.219 8.844 12.25 1 98.75 103 GLU B C 1
ATOM 2186 O O . GLU B 1 103 ? -10.32 8.68 11.711 1 98.75 103 GLU B O 1
ATOM 2191 N N . CYS B 1 104 ? -8.023 8.461 11.68 1 98.69 104 CYS B N 1
ATOM 2192 C CA . CYS B 1 104 ? -8.031 7.738 10.414 1 98.69 104 CYS B CA 1
ATOM 2193 C C . CYS B 1 104 ? -8.844 6.453 10.523 1 98.69 104 CYS B C 1
ATOM 2195 O O . CYS B 1 104 ? -9.656 6.148 9.648 1 98.69 104 CYS B O 1
ATOM 2197 N N . MET B 1 105 ? -8.664 5.754 11.617 1 98.19 105 MET B N 1
ATOM 2198 C CA . MET B 1 105 ? -9.398 4.516 11.844 1 98.19 105 MET B CA 1
ATOM 2199 C C . MET B 1 105 ? -10.883 4.797 12.047 1 98.19 105 MET B C 1
ATOM 2201 O O . MET B 1 105 ? -11.734 4.039 11.57 1 98.19 105 MET B O 1
ATOM 2205 N N . ARG B 1 106 ? -11.164 5.832 12.734 1 98.06 106 ARG B N 1
ATOM 2206 C CA . ARG B 1 106 ? -12.547 6.184 13.008 1 98.06 106 ARG B CA 1
ATOM 2207 C C . ARG B 1 106 ? -13.328 6.426 11.719 1 98.06 106 ARG B C 1
ATOM 2209 O O . ARG B 1 106 ? -14.453 5.945 11.562 1 98.06 106 ARG B O 1
ATOM 2216 N N . VAL B 1 107 ? -12.781 7.105 10.805 1 98.56 107 VAL B N 1
ATOM 2217 C CA . VAL B 1 107 ? -13.516 7.512 9.609 1 98.56 107 VAL B CA 1
ATOM 2218 C C . VAL B 1 107 ? -13.523 6.375 8.594 1 98.56 107 VAL B C 1
ATOM 2220 O O . VAL B 1 107 ? -14.258 6.418 7.605 1 98.56 107 VAL B O 1
ATOM 2223 N N . LEU B 1 108 ? -12.734 5.348 8.773 1 98.31 108 LEU B N 1
ATOM 2224 C CA . LEU B 1 108 ? -12.719 4.176 7.906 1 98.31 108 LEU B CA 1
ATOM 2225 C C . LEU B 1 108 ? -13.953 3.314 8.133 1 98.31 108 LEU B C 1
ATOM 2227 O O . LEU B 1 108 ? -14.383 3.121 9.281 1 98.31 108 LEU B O 1
ATOM 2231 N N . LYS B 1 109 ? -14.508 2.797 7.062 1 97.69 109 LYS B N 1
ATOM 2232 C CA . LYS B 1 109 ? -15.508 1.736 7.172 1 97.69 109 LYS B CA 1
ATOM 2233 C C . LYS B 1 109 ? -14.898 0.466 7.758 1 97.69 109 LYS B C 1
ATOM 2235 O O . LYS B 1 109 ? -13.688 0.242 7.648 1 97.69 109 LYS B O 1
ATOM 2240 N N . CYS B 1 110 ? -15.75 -0.381 8.375 1 96.69 110 CYS B N 1
ATOM 2241 C CA . CYS B 1 110 ? -15.281 -1.728 8.68 1 96.69 110 CYS B CA 1
ATOM 2242 C C . CYS B 1 110 ? -14.812 -2.439 7.414 1 96.69 110 CYS B C 1
ATOM 2244 O O . CYS B 1 110 ? -15.508 -2.426 6.395 1 96.69 110 CYS B O 1
ATOM 2246 N N . GLY B 1 111 ? -13.625 -2.988 7.457 1 96.69 111 GLY B N 1
ATOM 2247 C CA . GLY B 1 111 ? -13.031 -3.598 6.277 1 96.69 111 GLY B CA 1
ATOM 2248 C C . GLY B 1 111 ? -12.273 -2.609 5.41 1 96.69 111 GLY B C 1
ATOM 2249 O O . GLY B 1 111 ? -11.664 -2.994 4.41 1 96.69 111 GLY B O 1
ATOM 2250 N N . GLY B 1 112 ? -12.383 -1.282 5.82 1 98.19 112 GLY B N 1
ATOM 2251 C CA . GLY B 1 112 ? -11.625 -0.272 5.098 1 98.19 112 GLY B CA 1
ATOM 2252 C C . GLY B 1 112 ? -10.133 -0.369 5.336 1 98.19 112 GLY B C 1
ATOM 2253 O O . GLY B 1 112 ? -9.688 -1.005 6.293 1 98.19 112 GLY B O 1
ATOM 2254 N N . VAL B 1 113 ? -9.367 0.247 4.484 1 98.56 113 VAL B N 1
ATOM 2255 C CA . VAL B 1 113 ? -7.918 0.094 4.484 1 98.56 113 VAL B CA 1
ATOM 2256 C C . VAL B 1 113 ? -7.254 1.439 4.77 1 98.56 113 VAL B C 1
ATOM 2258 O O . VAL B 1 113 ? -7.684 2.473 4.246 1 98.56 113 VAL B O 1
ATOM 2261 N N . LEU B 1 114 ? -6.273 1.436 5.621 1 98.5 114 LEU B N 1
ATOM 2262 C CA . LEU B 1 114 ? -5.414 2.59 5.867 1 98.5 114 LEU B CA 1
ATOM 2263 C C . LEU B 1 114 ? -4.012 2.348 5.32 1 98.5 114 LEU B C 1
ATOM 2265 O O . LEU B 1 114 ? -3.346 1.387 5.715 1 98.5 114 LEU B O 1
ATOM 2269 N N . VAL B 1 115 ? -3.59 3.092 4.391 1 97.75 115 VAL B N 1
ATOM 2270 C CA . VAL B 1 115 ? -2.211 3.092 3.916 1 97.75 115 VAL B CA 1
ATOM 2271 C C . VAL B 1 115 ? -1.412 4.168 4.648 1 97.75 115 VAL B C 1
ATOM 2273 O O . VAL B 1 115 ? -1.738 5.355 4.566 1 97.75 115 VAL B O 1
ATOM 2276 N N . PHE B 1 116 ? -0.428 3.727 5.348 1 96.69 116 PHE B N 1
ATOM 2277 C CA . PHE B 1 116 ? 0.383 4.59 6.199 1 96.69 116 PHE B CA 1
ATOM 2278 C C . PHE B 1 116 ? 1.81 4.684 5.672 1 96.69 116 PHE B C 1
ATOM 2280 O O . PHE B 1 116 ? 2.461 3.664 5.441 1 96.69 116 PHE B O 1
ATOM 2287 N N . LYS B 1 117 ? 2.266 5.871 5.406 1 93.94 117 LYS B N 1
ATOM 2288 C CA . LYS B 1 117 ? 3.645 6.094 4.98 1 93.94 117 LYS B CA 1
ATOM 2289 C C . LYS B 1 117 ? 4.469 6.73 6.094 1 93.94 117 LYS B C 1
ATOM 2291 O O . LYS B 1 117 ? 3.996 7.641 6.777 1 93.94 117 LYS B O 1
ATOM 2296 N N . TRP B 1 118 ? 5.703 6.211 6.258 1 93.69 118 TRP B N 1
ATOM 2297 C CA . TRP B 1 118 ? 6.551 6.734 7.324 1 93.69 118 TRP B CA 1
ATOM 2298 C C . TRP B 1 118 ? 8.023 6.707 6.91 1 93.69 118 TRP B C 1
ATOM 2300 O O . TRP B 1 118 ? 8.516 5.684 6.434 1 93.69 118 TRP B O 1
ATOM 2310 N N . ASN B 1 119 ? 8.617 7.848 7.008 1 91 119 ASN B N 1
ATOM 2311 C CA . ASN B 1 119 ? 10.062 7.934 6.84 1 91 119 ASN B CA 1
ATOM 2312 C C . ASN B 1 119 ? 10.789 7.902 8.18 1 91 119 ASN B C 1
ATOM 2314 O O . ASN B 1 119 ? 10.531 8.727 9.055 1 91 119 ASN B O 1
ATOM 2318 N N . GLU B 1 120 ? 11.711 7.016 8.367 1 91.75 120 GLU B N 1
ATOM 2319 C CA . GLU B 1 120 ? 12.281 6.777 9.695 1 91.75 120 GLU B CA 1
ATOM 2320 C C . GLU B 1 120 ? 13.594 7.535 9.875 1 91.75 120 GLU B C 1
ATOM 2322 O O . GLU B 1 1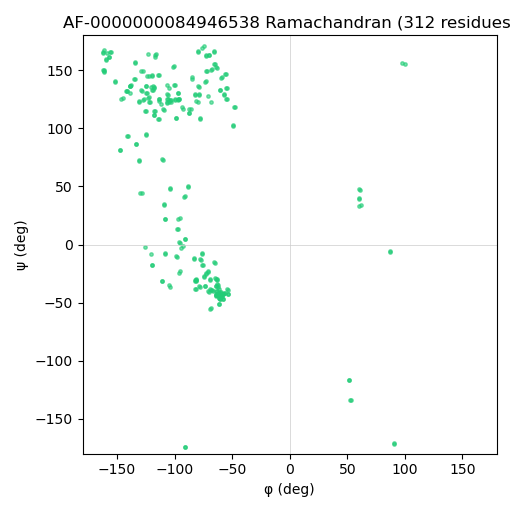20 ? 14.43 7.145 10.688 1 91.75 120 GLU B O 1
ATOM 2327 N N . ILE B 1 121 ? 13.805 8.57 9.117 1 89 121 ILE B N 1
ATOM 2328 C CA . ILE B 1 121 ? 15.055 9.312 9.18 1 89 121 ILE B CA 1
ATOM 2329 C C . ILE B 1 121 ? 15.297 9.797 10.609 1 89 121 ILE B C 1
ATOM 2331 O O . ILE B 1 121 ? 16.422 9.75 11.102 1 89 121 ILE B O 1
ATOM 2335 N N . GLN B 1 122 ? 14.305 10.281 11.312 1 93.62 122 GLN B N 1
ATOM 2336 C CA . GLN B 1 122 ? 14.5 10.812 12.656 1 93.62 122 GLN B CA 1
ATOM 2337 C C . GLN B 1 122 ? 13.859 9.914 13.711 1 93.62 122 GLN B C 1
ATOM 2339 O O . GLN B 1 122 ? 14.352 9.828 14.836 1 93.62 122 GLN B O 1
ATOM 2344 N N . ILE B 1 123 ? 12.734 9.219 13.352 1 94.69 123 ILE B N 1
ATOM 2345 C CA . ILE B 1 123 ? 12.023 8.352 14.281 1 94.69 123 ILE B CA 1
ATOM 2346 C C . ILE B 1 123 ? 11.836 6.969 13.656 1 94.69 123 ILE B C 1
ATOM 2348 O O . ILE B 1 123 ? 11.188 6.824 12.625 1 94.69 123 ILE B O 1
ATOM 2352 N N . ASP B 1 124 ? 12.297 6 14.352 1 93.81 124 ASP B N 1
ATOM 2353 C CA . ASP B 1 124 ? 12.266 4.637 13.836 1 93.81 124 ASP B CA 1
ATOM 2354 C C . ASP B 1 124 ? 10.828 4.121 13.734 1 93.81 124 ASP B C 1
ATOM 2356 O O . ASP B 1 124 ? 9.961 4.531 14.5 1 93.81 124 ASP B O 1
ATOM 2360 N N . LEU B 1 125 ? 10.648 3.242 12.789 1 92.94 125 LEU B N 1
ATOM 2361 C CA . LEU B 1 125 ? 9.328 2.648 12.594 1 92.94 125 LEU B CA 1
ATOM 2362 C C . LEU B 1 125 ? 8.867 1.931 13.852 1 92.94 125 LEU B C 1
ATOM 2364 O O . LEU B 1 125 ? 7.684 1.988 14.211 1 92.94 125 LEU B O 1
ATOM 2368 N N . LYS B 1 126 ? 9.781 1.189 14.484 1 93.56 126 LYS B N 1
ATOM 2369 C CA . LYS B 1 126 ? 9.43 0.451 15.695 1 93.56 126 LYS B CA 1
ATOM 2370 C C . LYS B 1 126 ? 8.797 1.37 16.734 1 93.56 126 LYS B C 1
ATOM 2372 O O . LYS B 1 126 ? 7.82 0.997 17.391 1 93.56 126 LYS B O 1
ATOM 2377 N N . LYS B 1 127 ? 9.367 2.566 16.906 1 95.62 127 LYS B N 1
ATOM 2378 C CA . LYS B 1 127 ? 8.844 3.537 17.875 1 95.62 127 LYS B CA 1
ATOM 2379 C C . LYS B 1 127 ? 7.438 3.986 17.469 1 95.62 127 LYS B C 1
ATOM 2381 O O . LYS B 1 127 ? 6.539 4.055 18.312 1 95.62 127 LYS B O 1
ATOM 2386 N N . ILE B 1 128 ? 7.219 4.258 16.203 1 95 128 ILE B N 1
ATOM 2387 C CA . ILE B 1 128 ? 5.918 4.703 15.734 1 95 128 ILE B CA 1
ATOM 2388 C C . ILE B 1 128 ? 4.879 3.607 15.953 1 95 128 ILE B C 1
ATOM 2390 O O . ILE B 1 128 ? 3.768 3.879 16.406 1 95 128 ILE B O 1
ATOM 2394 N N . LEU B 1 129 ? 5.227 2.357 15.664 1 95.38 129 LEU B N 1
ATOM 2395 C CA . LEU B 1 129 ? 4.305 1.236 15.812 1 95.38 129 LEU B CA 1
ATOM 2396 C C . LEU B 1 129 ? 3.936 1.031 17.281 1 95.38 129 LEU B C 1
ATOM 2398 O O . LEU B 1 129 ? 2.824 0.593 17.594 1 95.38 129 LEU B O 1
ATOM 2402 N N . SER B 1 130 ? 4.844 1.399 18.141 1 95.44 130 SER B N 1
ATOM 2403 C CA . SER B 1 130 ? 4.559 1.278 19.562 1 95.44 130 SER B CA 1
ATOM 2404 C C . SER B 1 130 ? 3.559 2.334 20.031 1 95.44 130 SER B C 1
ATOM 2406 O O . SER B 1 130 ? 2.889 2.164 21.047 1 95.44 130 SER B O 1
ATOM 2408 N N . VAL B 1 131 ? 3.512 3.422 19.297 1 95.12 131 VAL B N 1
ATOM 2409 C CA . VAL B 1 131 ? 2.629 4.539 19.625 1 95.12 131 VAL B CA 1
ATOM 2410 C C . VAL B 1 131 ? 1.228 4.262 19.094 1 95.12 131 VAL B C 1
ATOM 2412 O O . VAL B 1 131 ? 0.232 4.656 19.703 1 95.12 131 VAL B O 1
ATOM 2415 N N . LEU B 1 132 ? 1.153 3.523 17.984 1 93.62 132 LEU B N 1
ATOM 2416 C CA . LEU B 1 132 ? -0.116 3.266 17.312 1 93.62 132 LEU B CA 1
ATOM 2417 C C . LEU B 1 132 ? -0.83 2.074 17.938 1 93.62 132 LEU B C 1
ATOM 2419 O O . LEU B 1 132 ? -0.185 1.12 18.391 1 93.62 132 LEU B O 1
ATOM 2423 N N . ASP B 1 133 ? -2.117 2.041 18.078 1 87.5 133 ASP B N 1
ATOM 2424 C CA . ASP B 1 133 ? -2.916 0.987 18.688 1 87.5 133 ASP B CA 1
ATOM 2425 C C . ASP B 1 133 ? -3.371 -0.038 17.656 1 87.5 133 ASP B C 1
ATOM 2427 O O . ASP B 1 133 ? -4.539 -0.438 17.641 1 87.5 133 ASP B O 1
ATOM 2431 N N . ALA B 1 134 ? -2.49 -0.401 16.75 1 91.25 134 ALA B N 1
ATOM 2432 C CA . ALA B 1 134 ? -2.844 -1.397 15.742 1 91.25 134 ALA B CA 1
ATOM 2433 C C . ALA B 1 134 ? -1.595 -2.002 15.102 1 91.25 134 ALA B C 1
ATOM 2435 O O . ALA B 1 134 ? -0.566 -1.333 14.984 1 91.25 134 ALA B O 1
ATOM 2436 N N . GLU B 1 135 ? -1.667 -3.18 14.719 1 92.94 135 GLU B N 1
ATOM 2437 C CA . GLU B 1 135 ? -0.598 -3.855 13.984 1 92.94 135 GLU B CA 1
ATOM 2438 C C . GLU B 1 135 ? -0.856 -3.836 12.484 1 92.94 135 GLU B C 1
ATOM 2440 O O . GLU B 1 135 ? -1.971 -4.117 12.039 1 92.94 135 GLU B O 1
ATOM 2445 N N . PRO B 1 136 ? 0.169 -3.434 11.766 1 97 136 PRO B N 1
ATOM 2446 C CA . PRO B 1 136 ? -0.036 -3.477 10.312 1 97 136 PRO B CA 1
ATOM 2447 C C . PRO B 1 136 ? -0.247 -4.895 9.789 1 97 136 PRO B C 1
ATOM 2449 O O . PRO B 1 136 ? 0.177 -5.863 10.43 1 97 136 PRO B O 1
ATOM 2452 N N . LEU B 1 137 ? -0.952 -5.02 8.711 1 97.25 137 LEU B N 1
ATOM 2453 C CA . LEU B 1 137 ? -1.07 -6.289 8 1 97.25 137 LEU B CA 1
ATOM 2454 C C . LEU B 1 137 ? 0.255 -6.672 7.348 1 97.25 137 LEU B C 1
ATOM 2456 O O . LEU B 1 137 ? 0.792 -7.75 7.613 1 97.25 137 LEU B O 1
ATOM 2460 N N . PHE B 1 138 ? 0.776 -5.773 6.523 1 94.75 138 PHE B N 1
ATOM 2461 C CA . PHE B 1 138 ? 2.035 -5.945 5.809 1 94.75 138 PHE B CA 1
ATOM 2462 C C . PHE B 1 138 ? 2.65 -4.594 5.465 1 94.75 138 PHE B C 1
ATOM 2464 O O . PHE B 1 138 ? 2.02 -3.553 5.656 1 94.75 138 PHE B O 1
ATOM 2471 N N . GLY B 1 139 ? 3.873 -4.621 5.105 1 89.5 139 GLY B N 1
ATOM 2472 C CA . GLY B 1 139 ? 4.59 -3.412 4.738 1 89.5 139 GLY B CA 1
ATOM 2473 C C . GLY B 1 139 ? 5.852 -3.686 3.939 1 89.5 139 GLY B C 1
ATOM 2474 O O . GLY B 1 139 ? 6.223 -4.844 3.736 1 89.5 139 GLY B O 1
ATOM 2475 N N . HIS B 1 140 ? 6.309 -2.611 3.418 1 80.31 140 HIS B N 1
ATOM 2476 C CA . HIS B 1 140 ? 7.527 -2.697 2.621 1 80.31 140 HIS B CA 1
ATOM 2477 C C . HIS B 1 140 ? 8.414 -1.475 2.836 1 80.31 140 HIS B C 1
ATOM 2479 O O . HIS B 1 140 ? 7.914 -0.353 2.947 1 80.31 140 HIS B O 1
ATOM 2485 N N . LYS B 1 141 ? 9.672 -1.808 3.074 1 74.94 141 LYS B N 1
ATOM 2486 C CA . LYS B 1 141 ? 10.641 -0.716 3.107 1 74.94 141 LYS B CA 1
ATOM 2487 C C . LYS B 1 141 ? 10.836 -0.108 1.721 1 74.94 141 LYS B C 1
ATOM 2489 O O . LYS B 1 141 ? 10.875 -0.828 0.721 1 74.94 141 LYS B O 1
ATOM 2494 N N . SER B 1 142 ? 10.602 1.131 1.668 1 62.47 142 SER B N 1
ATOM 2495 C CA . SER B 1 142 ? 10.688 1.84 0.395 1 62.47 142 SER B CA 1
ATOM 2496 C C . SER B 1 142 ? 11.781 2.898 0.423 1 62.47 142 SER B C 1
ATOM 2498 O O . SER B 1 142 ? 12.289 3.248 1.491 1 62.47 142 SER B O 1
ATOM 2500 N N . GLY B 1 143 ? 12.211 3.336 -0.782 1 58.03 143 GLY B N 1
ATOM 2501 C CA . GLY B 1 143 ? 13.125 4.445 -0.975 1 58.03 143 GLY B CA 1
ATOM 2502 C C . GLY B 1 143 ? 14.555 4 -1.223 1 58.03 143 GLY B C 1
ATOM 2503 O O . GLY B 1 143 ? 14.945 2.895 -0.842 1 58.03 143 GLY B O 1
ATOM 2504 N N . LYS B 1 144 ? 15.188 4.855 -1.842 1 57.75 144 LYS B N 1
ATOM 2505 C CA . LYS B 1 144 ? 16.578 4.598 -2.199 1 57.75 144 LYS B CA 1
ATOM 2506 C C . LYS B 1 144 ? 17.406 4.211 -0.974 1 57.75 144 LYS B C 1
ATOM 2508 O O . LYS B 1 144 ? 18.219 3.289 -1.033 1 57.75 144 LYS B O 1
ATOM 2513 N N . ALA B 1 145 ? 17.047 4.922 0.077 1 58.34 145 ALA B N 1
ATOM 2514 C CA . ALA B 1 145 ? 17.828 4.707 1.295 1 58.34 145 ALA B CA 1
ATOM 2515 C C . ALA B 1 145 ? 17.188 3.635 2.172 1 58.34 145 ALA B C 1
ATOM 2517 O O . ALA B 1 145 ? 17.75 3.266 3.213 1 58.34 145 ALA B O 1
ATOM 2518 N N . ALA B 1 146 ? 16.047 3.127 1.704 1 63.62 146 ALA B N 1
ATOM 2519 C CA . ALA B 1 146 ? 15.32 2.092 2.436 1 63.62 146 ALA B CA 1
ATOM 2520 C C . ALA B 1 146 ? 14.898 2.586 3.818 1 63.62 146 ALA B C 1
ATOM 2522 O O . ALA B 1 146 ? 14.977 1.841 4.797 1 63.62 146 ALA B O 1
ATOM 2523 N N . LYS B 1 147 ? 14.586 3.934 3.883 1 82.25 147 LYS B N 1
ATOM 2524 C CA . LYS B 1 147 ? 14.18 4.5 5.164 1 82.25 147 LYS B CA 1
ATOM 2525 C C . LYS B 1 147 ? 12.688 4.824 5.176 1 82.25 147 LYS B C 1
ATOM 2527 O O . LYS B 1 147 ? 12.141 5.199 6.215 1 82.25 147 LYS B O 1
ATOM 2532 N N . THR B 1 148 ? 12.086 4.695 4.066 1 86.75 148 THR B N 1
ATOM 2533 C CA . THR B 1 148 ? 10.656 4.957 3.969 1 86.75 148 THR B CA 1
ATOM 2534 C C . THR B 1 148 ? 9.867 3.654 3.99 1 86.75 148 THR B C 1
ATOM 2536 O O . THR B 1 148 ? 10.266 2.668 3.369 1 86.75 148 THR B O 1
ATOM 2539 N N . HIS B 1 149 ? 8.812 3.695 4.738 1 89.69 149 HIS B N 1
ATOM 2540 C CA . HIS B 1 149 ? 7.949 2.527 4.871 1 89.69 149 HIS B CA 1
ATOM 2541 C C . HIS B 1 149 ? 6.543 2.826 4.367 1 89.69 149 HIS B C 1
ATOM 2543 O O . HIS B 1 149 ? 6.008 3.91 4.613 1 89.69 149 HIS B O 1
ATOM 2549 N N . TRP B 1 150 ? 6.047 1.896 3.656 1 91.31 150 TRP B N 1
ATOM 2550 C CA . TRP B 1 150 ? 4.613 1.813 3.4 1 91.31 150 TRP B CA 1
ATOM 2551 C C . TRP B 1 150 ? 3.982 0.671 4.191 1 91.31 150 TRP B C 1
ATOM 2553 O O . TRP B 1 150 ? 4.465 -0.462 4.148 1 91.31 150 TRP B O 1
ATOM 2563 N N . LEU B 1 151 ? 3.002 1.006 4.922 1 95.56 151 LEU B N 1
ATOM 2564 C CA . LEU B 1 151 ? 2.316 0.005 5.73 1 95.56 151 LEU B CA 1
ATOM 2565 C C . LEU B 1 151 ? 0.825 -0.021 5.418 1 95.56 151 LEU B C 1
ATOM 2567 O O . LEU B 1 151 ? 0.221 1.023 5.16 1 95.56 151 LEU B O 1
ATOM 2571 N N . CYS B 1 152 ? 0.276 -1.18 5.469 1 97.38 152 CYS B N 1
ATOM 2572 C CA . CYS B 1 152 ? -1.153 -1.366 5.246 1 97.38 152 CYS B CA 1
ATOM 2573 C C . CYS B 1 152 ? -1.847 -1.835 6.52 1 97.38 152 CYS B C 1
ATOM 2575 O O . CYS B 1 152 ? -1.406 -2.795 7.156 1 97.38 152 CYS B O 1
ATOM 2577 N N . PHE B 1 153 ? -2.883 -1.134 6.957 1 97.94 153 PHE B N 1
ATOM 2578 C CA . PHE B 1 153 ? -3.754 -1.494 8.07 1 97.94 153 PHE B CA 1
ATOM 2579 C C . PHE B 1 153 ? -5.18 -1.722 7.59 1 97.94 153 PHE B C 1
ATOM 2581 O O . PHE B 1 153 ? -5.531 -1.351 6.469 1 97.94 153 PHE B O 1
ATOM 2588 N N . MET B 1 154 ? -5.957 -2.363 8.414 1 97.88 154 MET B N 1
ATOM 2589 C CA . MET B 1 154 ? -7.379 -2.545 8.141 1 97.88 154 MET B CA 1
ATOM 2590 C C . MET B 1 154 ? -8.203 -2.344 9.406 1 97.88 154 MET B C 1
ATOM 2592 O O . MET B 1 154 ? -7.809 -2.779 10.492 1 97.88 154 MET B O 1
ATOM 2596 N N . LYS B 1 155 ? -9.273 -1.646 9.258 1 97.06 155 LYS B N 1
ATOM 2597 C CA . LYS B 1 155 ? -10.242 -1.602 10.352 1 97.06 155 LYS B CA 1
ATOM 2598 C C . LYS B 1 155 ? -11.078 -2.877 10.391 1 97.06 155 LYS B C 1
ATOM 2600 O O . LYS B 1 155 ? -11.93 -3.1 9.531 1 97.06 155 LYS B O 1
ATOM 2605 N N . LEU B 1 156 ? -10.898 -3.701 11.312 1 91.75 156 LEU B N 1
ATOM 2606 C CA . LEU B 1 156 ? -11.5 -5.027 11.359 1 91.75 156 LEU B CA 1
ATOM 2607 C C . LEU B 1 156 ? -12.773 -5.016 12.203 1 91.75 156 LEU B C 1
ATOM 2609 O O . LEU B 1 156 ? -13.594 -5.93 12.109 1 91.75 156 LEU B O 1
ATOM 2613 N N . GLU B 1 157 ? -12.969 -4.156 13.102 1 80.75 157 GLU B N 1
ATOM 2614 C CA . GLU B 1 157 ? -14.141 -4.113 13.969 1 80.75 157 GLU B CA 1
ATOM 2615 C C . GLU B 1 157 ? -14.789 -2.732 13.953 1 80.75 157 GLU B C 1
ATOM 2617 O O . GLU B 1 157 ? -14.133 -1.737 13.641 1 80.75 157 GLU B O 1
ATOM 2622 N N . GLU B 1 158 ? -16.094 -2.793 14.148 1 70.75 158 GLU B N 1
ATOM 2623 C CA . GLU B 1 158 ? -16.844 -1.547 14.219 1 70.75 158 GLU B CA 1
ATOM 2624 C C . GLU B 1 158 ? -16.562 -0.809 15.523 1 70.75 158 GLU B C 1
ATOM 2626 O O . GLU B 1 158 ? -16.266 -1.434 16.547 1 70.75 158 GLU B O 1
#

Foldseek 3Di:
DQPAQQEEEADCWQVVPDPDSPDPSYFYEELDQDWDDQDHDTTGDHGPYRDQLLDDPAAFAAHQEYEYEAQAAQDDDPRGPSCNRHNHADPPNLVSLQSSLVSRLRNHHAFGKYKYKYFPPPPAPVRNVVSHPDDFPDKAQDDPVSRMMITMDGRHDD/DQPAQQEEEADCWQVVPDPDSPDPSYFYEHLDQDWDDQDHDTTGDHGPYRDQLLDDPAAFAAHQEYEYEAQAAQDDDPRDPSCNRHNHADPPNLVSLQSSLVSRLRNHHAFGKYKYKYFPPPPAPVRNVVSHPFDFPDKAQDDPVSRMMITMHGRHDD